Protein AF-A0A562V5I8-F1 (afdb_monomer_lite)

Structure (mmCIF, N/CA/C/O backbone):
data_AF-A0A562V5I8-F1
#
_entry.id   AF-A0A562V5I8-F1
#
loop_
_atom_site.group_PDB
_atom_site.id
_atom_site.type_symbol
_atom_site.label_atom_id
_atom_site.label_alt_id
_atom_site.label_comp_id
_atom_site.label_asym_id
_atom_site.label_entity_id
_atom_site.label_seq_id
_atom_site.pdbx_PDB_ins_code
_atom_site.Cartn_x
_atom_site.Cartn_y
_atom_site.Cartn_z
_atom_site.occupancy
_atom_site.B_iso_or_equiv
_atom_site.auth_seq_id
_atom_site.auth_comp_id
_atom_site.auth_asym_id
_atom_site.auth_atom_id
_atom_site.pdbx_PDB_model_num
ATOM 1 N N . MET A 1 1 ? 29.399 -48.292 -68.652 1.00 47.28 1 MET A N 1
ATOM 2 C CA . MET A 1 1 ? 28.760 -46.965 -68.765 1.00 47.28 1 MET A CA 1
ATOM 3 C C . MET A 1 1 ? 29.685 -45.966 -68.101 1.00 47.28 1 MET A C 1
ATOM 5 O O . MET A 1 1 ? 29.801 -45.993 -66.885 1.00 47.28 1 MET A O 1
ATOM 9 N N . GLY A 1 2 ? 30.446 -45.214 -68.896 1.00 51.31 2 GLY A N 1
ATOM 10 C CA . GLY A 1 2 ? 31.319 -44.156 -68.389 1.00 51.31 2 GLY A CA 1
ATOM 11 C C . GLY A 1 2 ? 30.532 -42.856 -68.302 1.00 51.31 2 GLY A C 1
ATOM 12 O O . GLY A 1 2 ? 29.779 -42.551 -69.223 1.00 51.31 2 GLY A O 1
ATOM 13 N N . PHE A 1 3 ? 30.678 -42.131 -67.197 1.00 49.97 3 PHE A N 1
ATOM 14 C CA . PHE A 1 3 ? 30.158 -40.772 -67.071 1.00 49.97 3 PHE A CA 1
ATOM 15 C C . PHE A 1 3 ? 30.768 -39.892 -68.172 1.00 49.97 3 PHE A C 1
ATOM 17 O O . PHE A 1 3 ? 31.989 -39.874 -68.343 1.00 49.97 3 PHE A O 1
ATOM 24 N N . ASN A 1 4 ? 29.931 -39.169 -68.919 1.00 69.00 4 ASN A N 1
ATOM 25 C CA . ASN A 1 4 ? 30.406 -38.206 -69.910 1.00 69.00 4 ASN A CA 1
ATOM 26 C C . ASN A 1 4 ? 30.816 -36.898 -69.213 1.00 69.00 4 ASN A C 1
ATOM 28 O O . ASN A 1 4 ? 30.331 -36.577 -68.130 1.00 69.00 4 ASN A O 1
ATOM 32 N N . ALA A 1 5 ? 31.678 -36.093 -69.843 1.00 67.31 5 ALA A N 1
ATOM 33 C CA . ALA A 1 5 ? 32.134 -34.808 -69.290 1.00 67.31 5 ALA A CA 1
ATOM 34 C C . ALA A 1 5 ? 30.975 -33.870 -68.873 1.00 67.31 5 ALA A C 1
ATOM 36 O O . ALA A 1 5 ? 31.090 -33.129 -67.899 1.00 67.31 5 ALA A O 1
ATOM 37 N N . SER A 1 6 ? 29.835 -33.958 -69.568 1.00 75.69 6 SER A N 1
ATOM 38 C CA . SER A 1 6 ? 28.594 -33.238 -69.250 1.00 75.69 6 SER A CA 1
ATOM 39 C C . SER A 1 6 ? 27.975 -33.644 -67.904 1.00 75.69 6 SER A C 1
ATOM 41 O O . SER A 1 6 ? 27.424 -32.793 -67.209 1.00 75.69 6 SER A O 1
ATOM 43 N N . ASP A 1 7 ? 28.081 -34.915 -67.513 1.00 75.81 7 ASP A N 1
ATOM 44 C CA . ASP A 1 7 ? 27.517 -35.432 -66.260 1.00 75.81 7 ASP A CA 1
ATOM 45 C C . ASP A 1 7 ? 28.376 -35.029 -65.050 1.00 75.81 7 ASP A C 1
ATOM 47 O O . ASP A 1 7 ? 27.868 -34.762 -63.958 1.00 75.81 7 ASP A O 1
ATOM 51 N N . TYR A 1 8 ? 29.693 -34.910 -65.246 1.00 77.38 8 TYR A N 1
ATOM 52 C CA . TYR A 1 8 ? 30.595 -34.337 -64.244 1.00 77.38 8 TYR A CA 1
ATOM 53 C C . TYR A 1 8 ? 30.349 -32.837 -64.053 1.00 77.38 8 TYR A C 1
ATOM 55 O O . TYR A 1 8 ? 30.331 -32.357 -62.920 1.00 77.38 8 TYR A O 1
ATOM 63 N N . LEU A 1 9 ? 30.105 -32.105 -65.145 1.00 77.50 9 LEU A N 1
ATOM 64 C CA . LEU A 1 9 ? 29.762 -30.681 -65.115 1.00 77.50 9 LEU A CA 1
ATOM 65 C C . LEU A 1 9 ? 28.420 -30.417 -64.422 1.00 77.50 9 LEU A C 1
ATOM 67 O O . LEU A 1 9 ? 28.338 -29.497 -63.612 1.00 77.50 9 LEU A O 1
ATOM 71 N N . SER A 1 10 ? 27.390 -31.225 -64.682 1.00 74.06 10 SER A N 1
ATOM 72 C CA . SER A 1 10 ? 26.079 -31.077 -64.033 1.00 74.06 10 SER A CA 1
ATOM 73 C C . SER A 1 10 ? 26.133 -31.405 -62.538 1.00 74.06 10 SER A C 1
ATOM 75 O O . SER A 1 10 ? 25.569 -30.672 -61.725 1.00 74.06 10 SER A O 1
ATOM 77 N N . THR A 1 11 ? 26.880 -32.443 -62.151 1.00 80.00 11 THR A N 1
ATOM 78 C CA . THR A 1 11 ? 27.087 -32.802 -60.740 1.00 80.00 11 THR A CA 1
ATOM 79 C C . THR A 1 11 ? 27.897 -31.728 -60.009 1.00 80.00 11 THR A C 1
ATOM 81 O O . THR A 1 11 ? 27.528 -31.319 -58.909 1.00 80.00 11 THR A O 1
ATOM 84 N N . ALA A 1 12 ? 28.959 -31.204 -60.630 1.00 80.56 12 ALA A N 1
ATOM 85 C CA . ALA A 1 12 ? 29.729 -30.088 -60.084 1.00 80.56 12 ALA A CA 1
ATOM 86 C C . ALA A 1 12 ? 28.877 -28.814 -59.958 1.00 80.56 12 ALA A C 1
ATOM 88 O O . ALA A 1 12 ? 28.937 -28.144 -58.928 1.00 80.56 12 ALA A O 1
ATOM 89 N N . ALA A 1 13 ? 28.037 -28.511 -60.952 1.00 80.44 13 ALA A N 1
ATOM 90 C CA . ALA A 1 13 ? 27.110 -27.384 -60.901 1.00 80.44 13 ALA A CA 1
ATOM 91 C C . ALA A 1 13 ? 26.100 -27.532 -59.754 1.00 80.44 13 ALA A C 1
ATOM 93 O O . ALA A 1 13 ? 25.905 -26.582 -59.004 1.00 80.44 13 ALA A O 1
ATOM 94 N N . LEU A 1 14 ? 25.529 -28.725 -59.547 1.00 84.00 14 LEU A N 1
ATOM 95 C CA . LEU A 1 14 ? 24.644 -29.002 -58.410 1.00 84.00 14 LEU A CA 1
ATOM 96 C C . LEU A 1 14 ? 25.358 -28.807 -57.070 1.00 84.00 14 LEU A C 1
ATOM 98 O O . LEU A 1 14 ? 24.819 -28.143 -56.188 1.00 84.00 14 LEU A O 1
ATOM 102 N N . VAL A 1 15 ? 26.577 -29.333 -56.916 1.00 85.19 15 VAL A N 1
ATOM 103 C CA . VAL A 1 15 ? 27.375 -29.157 -55.691 1.00 85.19 15 VAL A CA 1
ATOM 104 C C . VAL A 1 15 ? 27.667 -27.677 -55.433 1.00 85.19 15 VAL A C 1
ATOM 106 O O . VAL A 1 15 ? 27.503 -27.213 -54.305 1.00 85.19 15 VAL A O 1
ATOM 109 N N . VAL A 1 16 ? 28.030 -26.912 -56.467 1.00 85.62 16 VAL A N 1
ATOM 110 C CA . VAL A 1 16 ? 28.258 -25.462 -56.367 1.00 85.62 16 VAL A CA 1
ATOM 111 C C . VAL A 1 16 ? 26.966 -24.718 -56.021 1.00 85.62 16 VAL A C 1
ATOM 113 O O . VAL A 1 16 ? 26.990 -23.844 -55.157 1.00 85.62 16 VAL A O 1
ATOM 116 N N . SER A 1 17 ? 25.826 -25.079 -56.615 1.00 82.44 17 SER A N 1
ATOM 117 C CA . SER A 1 17 ? 24.523 -24.490 -56.285 1.00 82.44 17 SER A CA 1
ATOM 118 C C . SER A 1 17 ? 24.106 -24.783 -54.844 1.00 82.44 17 SER A C 1
ATOM 120 O O . SER A 1 17 ? 23.671 -23.868 -54.146 1.00 82.44 17 SER A O 1
ATOM 122 N N . PHE A 1 18 ? 24.290 -26.015 -54.357 1.00 85.69 18 PHE A N 1
ATOM 123 C CA . PHE A 1 18 ? 24.025 -26.365 -52.958 1.00 85.69 18 PHE A CA 1
ATOM 124 C C . PHE A 1 18 ? 24.961 -25.624 -51.997 1.00 85.69 18 PHE A C 1
ATOM 126 O O . PHE A 1 18 ? 24.496 -25.083 -50.993 1.00 85.69 18 PHE A O 1
ATOM 133 N N . ALA A 1 19 ? 26.258 -25.547 -52.308 1.00 86.06 19 ALA A N 1
ATOM 134 C CA . ALA A 1 19 ? 27.231 -24.812 -51.504 1.00 86.06 19 ALA A CA 1
ATOM 135 C C . ALA A 1 19 ? 26.927 -23.304 -51.472 1.00 86.06 19 ALA A C 1
ATOM 137 O O . ALA A 1 19 ? 26.988 -22.688 -50.409 1.00 86.06 19 ALA A O 1
ATOM 138 N N . SER A 1 20 ? 26.539 -22.724 -52.612 1.00 84.50 20 SER A N 1
ATOM 139 C CA . SER A 1 20 ? 26.130 -21.323 -52.726 1.00 84.50 20 SER A CA 1
ATOM 140 C C . SER A 1 20 ? 24.851 -21.048 -51.934 1.00 84.50 20 SER A C 1
ATOM 142 O O . SER A 1 20 ? 24.847 -20.150 -51.099 1.00 84.50 20 SER A O 1
ATOM 144 N N . ALA A 1 21 ? 23.808 -21.870 -52.089 1.00 87.00 21 ALA A N 1
ATOM 145 C CA . ALA A 1 21 ? 22.563 -21.731 -51.332 1.00 87.00 21 ALA A CA 1
ATOM 146 C C . ALA A 1 21 ? 22.786 -21.867 -49.816 1.00 87.00 21 ALA A C 1
ATOM 148 O O . ALA A 1 21 ? 22.231 -21.096 -49.030 1.00 87.00 21 ALA A O 1
ATOM 149 N N . TYR A 1 22 ? 23.634 -22.812 -49.393 1.00 87.12 22 TYR A N 1
ATOM 150 C CA . TYR A 1 22 ? 24.012 -22.976 -47.990 1.00 87.12 22 TYR A CA 1
ATOM 151 C C . TYR A 1 22 ? 24.784 -21.762 -47.458 1.00 87.12 22 TYR A C 1
ATOM 153 O O . TYR A 1 22 ? 24.480 -21.268 -46.370 1.00 87.12 22 TYR A O 1
ATOM 161 N N . TYR A 1 23 ? 25.743 -21.242 -48.230 1.00 90.31 23 TYR A N 1
ATOM 162 C CA . TYR A 1 23 ? 26.496 -20.042 -47.874 1.00 90.31 23 TYR A CA 1
ATOM 163 C C . TYR A 1 23 ? 25.587 -18.813 -47.765 1.00 90.31 23 TYR A C 1
ATOM 165 O O . TYR A 1 23 ? 25.627 -18.123 -46.749 1.00 90.31 23 TYR A O 1
ATOM 173 N N . THR A 1 24 ? 24.709 -18.579 -48.744 1.00 87.69 24 THR A N 1
ATOM 174 C CA . THR A 1 24 ? 23.746 -17.469 -48.729 1.00 87.69 24 THR A CA 1
ATOM 175 C C . THR A 1 24 ? 22.787 -17.574 -47.547 1.00 87.69 24 THR A C 1
ATOM 177 O O . THR A 1 24 ? 22.536 -16.571 -46.881 1.00 87.69 24 THR A O 1
ATOM 180 N N . LYS A 1 25 ? 22.293 -18.778 -47.222 1.00 90.19 25 LYS A N 1
ATOM 181 C CA . LYS A 1 25 ? 21.460 -18.992 -46.030 1.00 90.19 25 LYS A CA 1
ATOM 182 C C . LYS A 1 25 ? 22.225 -18.665 -44.748 1.00 90.19 25 LYS A C 1
ATOM 184 O O . LYS A 1 25 ? 21.723 -17.910 -43.923 1.00 90.19 25 LYS A O 1
ATOM 189 N N . LYS A 1 26 ? 23.453 -19.173 -44.601 1.00 89.50 26 LYS A N 1
ATOM 190 C CA . LYS A 1 26 ? 24.296 -18.906 -43.427 1.00 89.50 26 LYS A CA 1
ATOM 191 C C . LYS A 1 26 ? 24.616 -17.415 -43.287 1.00 89.50 26 LYS A C 1
ATOM 193 O O . LYS A 1 26 ? 24.538 -16.883 -42.186 1.00 89.50 26 LYS A O 1
ATOM 198 N N . GLN A 1 27 ? 24.931 -16.738 -44.390 1.00 88.00 27 GLN A N 1
ATOM 199 C CA . GLN A 1 27 ? 25.175 -15.298 -44.418 1.00 88.00 27 GLN A CA 1
ATOM 200 C C . GLN A 1 27 ? 23.917 -14.510 -44.032 1.00 88.00 27 GLN A C 1
ATOM 202 O O . GLN A 1 27 ? 24.001 -13.615 -43.199 1.00 88.00 27 GLN A O 1
ATOM 207 N N . SER A 1 28 ? 22.752 -14.880 -44.571 1.00 85.62 28 SER A N 1
ATOM 208 C CA . SER A 1 28 ? 21.464 -14.272 -44.217 1.00 85.62 28 SER A CA 1
ATOM 209 C C . SER A 1 28 ? 21.139 -14.443 -42.730 1.00 85.62 28 SER A C 1
ATOM 211 O O . SER A 1 28 ? 20.781 -13.470 -42.065 1.00 85.62 28 SER A O 1
ATOM 213 N N . ASP A 1 29 ? 21.340 -15.643 -42.180 1.00 88.00 29 ASP A N 1
ATOM 214 C CA . ASP A 1 29 ? 21.155 -15.910 -40.753 1.00 88.00 29 ASP A CA 1
ATOM 215 C C . ASP A 1 29 ? 22.124 -15.088 -39.889 1.00 88.00 29 ASP A C 1
ATOM 217 O O . ASP A 1 29 ? 21.698 -14.475 -38.910 1.00 88.00 29 ASP A O 1
ATOM 221 N N . SER A 1 30 ? 23.404 -15.005 -40.265 1.00 84.56 30 SER A N 1
ATOM 222 C CA . SER A 1 30 ? 24.389 -14.168 -39.568 1.00 84.56 30 SER A CA 1
ATOM 223 C C . SER A 1 30 ? 24.036 -12.680 -39.618 1.00 84.56 30 SER A C 1
ATOM 225 O O . SER A 1 30 ? 24.102 -12.016 -38.587 1.00 84.56 30 SER A O 1
ATOM 227 N N . SER A 1 31 ? 23.604 -12.156 -40.769 1.00 80.69 31 SER A N 1
ATOM 228 C CA . SER A 1 31 ? 23.152 -10.765 -40.903 1.00 80.69 31 SER A CA 1
ATOM 229 C C . SER A 1 31 ? 21.896 -10.485 -40.078 1.00 80.69 31 SER A C 1
ATOM 231 O O . SER A 1 31 ? 21.800 -9.430 -39.456 1.00 80.69 31 SER A O 1
ATOM 233 N N . ARG A 1 32 ? 20.955 -11.434 -40.009 1.00 85.25 32 ARG A N 1
ATOM 234 C CA . ARG A 1 32 ? 19.762 -11.319 -39.159 1.00 85.25 32 ARG A CA 1
ATOM 235 C C . ARG A 1 32 ? 20.128 -11.274 -37.676 1.00 85.25 32 ARG A C 1
ATOM 237 O O . ARG A 1 32 ? 19.579 -10.455 -36.941 1.00 85.25 32 ARG A O 1
ATOM 244 N N . ILE A 1 33 ? 21.055 -12.128 -37.236 1.00 85.81 33 ILE A N 1
ATOM 245 C CA . ILE A 1 33 ? 21.556 -12.129 -35.854 1.00 85.81 33 ILE A CA 1
ATOM 246 C C . ILE A 1 33 ? 22.266 -10.807 -35.542 1.00 85.81 33 ILE A C 1
ATOM 248 O O . ILE A 1 33 ? 21.972 -10.202 -34.514 1.00 85.81 33 ILE A O 1
ATOM 252 N N . ALA A 1 34 ? 23.146 -10.335 -36.431 1.00 84.69 34 ALA A N 1
ATOM 253 C CA . ALA A 1 34 ? 23.844 -9.059 -36.275 1.00 84.69 34 ALA A CA 1
ATOM 254 C C . ALA A 1 34 ? 22.857 -7.889 -36.166 1.00 84.69 34 ALA A C 1
ATOM 256 O O . ALA A 1 34 ? 22.876 -7.175 -35.174 1.00 84.69 34 ALA A O 1
ATOM 257 N N . SER A 1 35 ? 21.902 -7.787 -37.095 1.00 82.62 35 SER A N 1
ATOM 258 C CA . SER A 1 35 ? 20.864 -6.750 -37.065 1.00 82.62 35 SER A CA 1
ATOM 259 C C . SER A 1 35 ? 20.008 -6.802 -35.793 1.00 82.62 35 SER A C 1
ATOM 261 O O . SER A 1 35 ? 19.681 -5.760 -35.232 1.00 82.62 35 SER A O 1
ATOM 263 N N . THR A 1 36 ? 19.686 -8.000 -35.290 1.00 84.00 36 THR A N 1
ATOM 264 C CA . THR A 1 36 ? 18.950 -8.157 -34.021 1.00 84.00 36 THR A CA 1
ATOM 265 C C . THR A 1 36 ? 19.780 -7.682 -32.827 1.00 84.00 36 THR A C 1
ATOM 267 O O . THR A 1 36 ? 19.247 -7.063 -31.907 1.00 84.00 36 THR A O 1
ATOM 270 N N . ASN A 1 37 ? 21.081 -7.974 -32.819 1.00 84.50 37 ASN A N 1
ATOM 271 C CA . ASN A 1 37 ? 21.983 -7.540 -31.757 1.00 84.50 37 ASN A CA 1
ATOM 272 C C . ASN A 1 37 ? 22.213 -6.025 -31.797 1.00 84.50 37 ASN A C 1
ATOM 274 O O . ASN A 1 37 ? 22.132 -5.392 -30.748 1.00 84.50 37 ASN A O 1
ATOM 278 N N . ASP A 1 38 ? 22.409 -5.447 -32.982 1.00 87.69 38 ASP A N 1
ATOM 279 C CA . ASP A 1 38 ? 22.543 -4.000 -33.176 1.00 87.69 38 ASP A CA 1
ATOM 280 C C . ASP A 1 38 ? 21.273 -3.275 -32.719 1.00 87.69 38 ASP A C 1
ATOM 282 O O . ASP A 1 38 ? 21.340 -2.303 -31.967 1.00 87.69 38 ASP A O 1
ATOM 286 N N . TYR A 1 39 ? 20.097 -3.803 -33.075 1.00 84.81 39 TYR A N 1
ATOM 287 C CA . TYR A 1 39 ? 18.815 -3.283 -32.599 1.00 84.81 39 TYR A CA 1
ATOM 288 C C . TYR A 1 39 ? 18.721 -3.290 -31.069 1.00 84.81 39 TYR A C 1
ATOM 290 O O . TYR A 1 39 ? 18.367 -2.284 -30.460 1.00 84.81 39 TYR A O 1
ATOM 298 N N . ARG A 1 40 ? 19.086 -4.405 -30.422 1.00 84.88 40 ARG A N 1
ATOM 299 C CA . ARG A 1 40 ? 19.093 -4.517 -28.952 1.00 84.88 40 ARG A CA 1
ATOM 300 C C . ARG A 1 40 ? 20.102 -3.580 -28.293 1.00 84.88 40 ARG A C 1
ATOM 302 O O . ARG A 1 40 ? 19.818 -3.075 -27.208 1.00 84.88 40 ARG A O 1
ATOM 309 N N . ALA A 1 41 ? 21.256 -3.355 -28.918 1.00 85.25 41 ALA A N 1
ATOM 310 C CA . ALA A 1 41 ? 22.250 -2.406 -28.432 1.00 85.25 41 ALA A CA 1
ATOM 311 C C . ALA A 1 41 ? 21.692 -0.976 -28.474 1.00 85.25 41 ALA A C 1
ATOM 313 O O . ALA A 1 41 ? 21.667 -0.303 -27.446 1.00 85.25 41 ALA A O 1
ATOM 314 N N . HIS A 1 42 ? 21.120 -0.565 -29.611 1.00 86.12 42 HIS A N 1
ATOM 315 C CA . HIS A 1 42 ? 20.448 0.729 -29.736 1.00 86.12 42 HIS A CA 1
ATOM 316 C C . HIS A 1 42 ? 19.305 0.893 -28.732 1.00 86.12 42 HIS A C 1
ATOM 318 O O . HIS A 1 42 ? 19.194 1.939 -28.096 1.00 86.12 42 HIS A O 1
ATOM 324 N N . LEU A 1 43 ? 18.492 -0.145 -28.542 1.00 87.69 43 LEU A N 1
ATOM 325 C CA . LEU A 1 43 ? 17.410 -0.151 -27.564 1.00 87.69 43 LEU A CA 1
ATOM 326 C C . LEU A 1 43 ? 17.937 0.027 -26.133 1.00 87.69 43 LEU A C 1
ATOM 328 O O . LEU A 1 43 ? 17.412 0.834 -25.370 1.00 87.69 43 LEU A O 1
ATOM 332 N N . SER A 1 44 ? 19.011 -0.681 -25.777 1.00 87.12 44 SER A N 1
ATOM 333 C CA . SER A 1 44 ? 19.642 -0.563 -24.463 1.00 87.12 44 SER A CA 1
ATOM 334 C C . SER A 1 44 ? 20.183 0.841 -24.198 1.00 87.12 44 SER A C 1
ATOM 336 O O . SER A 1 44 ? 19.968 1.359 -23.103 1.00 87.12 44 SER A O 1
ATOM 338 N N . ASP A 1 45 ? 20.847 1.450 -25.181 1.00 88.75 45 ASP A N 1
ATOM 339 C CA . ASP A 1 45 ? 21.401 2.802 -25.060 1.00 88.75 45 ASP A CA 1
ATOM 340 C C . ASP A 1 45 ? 20.290 3.850 -24.951 1.00 88.75 45 ASP A C 1
ATOM 342 O O . ASP A 1 45 ? 20.344 4.751 -24.115 1.00 88.75 45 ASP A O 1
ATOM 346 N N . LYS A 1 46 ? 19.235 3.720 -25.764 1.00 90.50 46 LYS A N 1
ATOM 347 C CA . LYS A 1 46 ? 18.095 4.646 -25.741 1.00 90.50 46 LYS A CA 1
ATOM 348 C C . LYS A 1 46 ? 17.280 4.531 -24.460 1.00 90.50 46 LYS A C 1
ATOM 350 O O . LYS A 1 46 ? 16.774 5.539 -23.971 1.00 90.50 46 LYS A O 1
ATOM 355 N N . HIS A 1 47 ? 17.191 3.336 -23.880 1.00 94.56 47 HIS A N 1
ATOM 356 C CA . HIS A 1 47 ? 16.450 3.105 -22.640 1.00 94.56 47 HIS A CA 1
ATOM 357 C C . HIS A 1 47 ? 17.260 3.377 -21.365 1.00 94.56 47 HIS A C 1
ATOM 359 O O . HIS A 1 47 ? 16.716 3.266 -20.264 1.00 94.56 47 HIS A O 1
ATOM 365 N N . ASP A 1 48 ? 18.530 3.777 -21.473 1.00 92.81 48 ASP A N 1
ATOM 366 C CA . ASP A 1 48 ? 19.380 4.057 -20.311 1.00 92.81 48 ASP A CA 1
ATOM 367 C C . ASP A 1 48 ? 18.852 5.214 -19.446 1.00 92.81 48 ASP A C 1
ATOM 369 O O . ASP A 1 48 ? 18.871 5.152 -18.212 1.00 92.81 48 ASP A O 1
ATOM 373 N N . LYS A 1 49 ? 18.246 6.226 -20.080 1.00 94.12 49 LYS A N 1
ATOM 374 C CA . LYS A 1 49 ? 17.604 7.345 -19.375 1.00 94.12 49 LYS A CA 1
ATOM 375 C C . LYS A 1 49 ? 16.484 6.888 -18.433 1.00 94.12 49 LYS A C 1
ATOM 377 O O . LYS A 1 49 ? 16.377 7.386 -17.318 1.00 94.12 49 LYS A O 1
ATOM 382 N N . TYR A 1 50 ? 15.705 5.882 -18.830 1.00 96.12 50 TYR A N 1
ATOM 383 C CA . TYR A 1 50 ? 14.614 5.329 -18.024 1.00 96.12 50 TYR A CA 1
ATOM 384 C C . TYR A 1 50 ? 15.133 4.517 -16.837 1.00 96.12 50 TYR A C 1
ATOM 386 O O . TYR A 1 50 ? 14.567 4.569 -15.744 1.00 96.12 50 TYR A O 1
ATOM 394 N N . ARG A 1 51 ? 16.240 3.785 -17.025 1.00 94.81 51 ARG A N 1
ATOM 395 C CA . ARG A 1 51 ? 16.932 3.097 -15.923 1.00 94.81 51 ARG A CA 1
ATOM 396 C C . ARG A 1 51 ? 17.478 4.107 -14.922 1.00 94.81 51 ARG A C 1
ATOM 398 O O . ARG A 1 51 ? 17.331 3.908 -13.718 1.00 94.81 51 ARG A O 1
ATOM 405 N N . THR A 1 52 ? 18.059 5.193 -15.425 1.00 96.12 52 THR A N 1
ATOM 406 C CA . THR A 1 52 ? 18.585 6.291 -14.613 1.00 96.12 52 THR A CA 1
ATOM 407 C C . THR A 1 52 ? 17.474 6.978 -13.823 1.00 96.12 52 THR A C 1
ATOM 409 O O . THR A 1 52 ? 17.607 7.100 -12.609 1.00 96.12 52 THR A O 1
ATOM 412 N N . ALA A 1 53 ? 16.348 7.319 -14.457 1.00 96.44 53 ALA A N 1
ATOM 413 C CA . ALA A 1 53 ? 15.175 7.888 -13.790 1.00 96.44 53 ALA A CA 1
ATOM 414 C C . ALA A 1 53 ? 14.647 6.970 -12.673 1.00 96.44 53 ALA A C 1
ATOM 416 O O . ALA A 1 53 ? 14.459 7.400 -11.533 1.00 96.44 53 ALA A O 1
ATOM 417 N N . LEU A 1 54 ? 14.483 5.673 -12.964 1.00 96.12 54 LEU A N 1
ATOM 418 C CA . LEU A 1 54 ? 14.050 4.687 -11.973 1.00 96.12 54 LEU A CA 1
ATOM 419 C C . LEU A 1 54 ? 15.029 4.591 -10.793 1.00 96.12 54 LEU A C 1
ATOM 421 O O . LEU A 1 54 ? 14.601 4.532 -9.639 1.00 96.12 54 LEU A O 1
ATOM 425 N N . LYS A 1 55 ? 16.338 4.568 -11.071 1.00 96.88 55 LYS A N 1
ATOM 426 C CA . LYS A 1 55 ? 17.382 4.517 -10.043 1.00 96.88 55 LYS A CA 1
ATOM 427 C C . LYS A 1 55 ? 17.364 5.771 -9.171 1.00 96.88 55 LYS A C 1
ATOM 429 O O . LYS A 1 55 ? 17.306 5.641 -7.956 1.00 96.88 55 LYS A O 1
ATOM 434 N N . GLN A 1 56 ? 17.330 6.956 -9.775 1.00 96.88 56 GLN A N 1
ATOM 435 C CA . GLN A 1 56 ? 17.283 8.233 -9.059 1.00 96.88 56 GLN A CA 1
ATOM 436 C C . GLN A 1 56 ? 16.082 8.311 -8.113 1.00 96.88 56 GLN A C 1
ATOM 438 O O . GLN A 1 56 ? 16.238 8.676 -6.952 1.00 96.88 56 GLN A O 1
ATOM 443 N N . VAL A 1 57 ? 14.892 7.917 -8.575 1.00 96.94 57 VAL A N 1
ATOM 444 C CA . VAL A 1 57 ? 13.686 7.908 -7.735 1.00 96.94 57 VAL A CA 1
ATOM 445 C C . VAL A 1 57 ? 13.778 6.867 -6.615 1.00 96.94 57 VAL A C 1
ATOM 447 O O . VAL A 1 57 ? 13.306 7.115 -5.506 1.00 96.94 57 VAL A O 1
ATOM 450 N N . ASN A 1 58 ? 14.379 5.701 -6.869 1.00 94.31 58 ASN A N 1
ATOM 451 C CA . ASN A 1 58 ? 14.609 4.709 -5.819 1.00 94.31 58 ASN A CA 1
ATOM 452 C C . ASN A 1 58 ? 15.580 5.222 -4.758 1.00 94.31 58 ASN A C 1
ATOM 454 O O . ASN A 1 58 ? 15.264 5.125 -3.576 1.00 94.31 58 ASN A O 1
ATOM 458 N N . ASP A 1 59 ? 16.710 5.787 -5.175 1.00 96.06 59 ASP A N 1
ATOM 459 C CA . ASP A 1 59 ? 17.735 6.302 -4.272 1.00 96.06 59 ASP A CA 1
ATOM 460 C C . ASP A 1 59 ? 17.203 7.500 -3.463 1.00 96.06 59 ASP A C 1
ATOM 462 O O . ASP A 1 59 ? 17.425 7.552 -2.256 1.00 96.06 59 ASP A O 1
ATOM 466 N N . LYS A 1 60 ? 16.405 8.390 -4.081 1.00 96.50 60 LYS A N 1
ATOM 467 C CA . LYS A 1 60 ? 15.781 9.561 -3.427 1.00 96.50 60 LYS A CA 1
ATOM 468 C C . LYS A 1 60 ? 14.909 9.188 -2.225 1.00 96.50 60 LYS A C 1
ATOM 470 O O . LYS A 1 60 ? 14.924 9.911 -1.241 1.00 96.50 60 LYS A O 1
ATOM 475 N N . HIS A 1 61 ? 14.144 8.095 -2.305 1.00 95.94 61 HIS A N 1
ATOM 476 C CA . HIS A 1 61 ? 13.129 7.746 -1.291 1.00 95.94 61 HIS A CA 1
ATOM 477 C C . HIS A 1 61 ? 13.482 6.533 -0.432 1.00 95.94 61 HIS A C 1
ATOM 479 O O . HIS A 1 61 ? 12.680 6.130 0.407 1.00 95.94 61 HIS A O 1
ATOM 485 N N . LYS A 1 62 ? 14.633 5.895 -0.659 1.00 94.81 62 LYS A N 1
ATOM 486 C CA . LYS A 1 62 ? 14.988 4.628 -0.002 1.00 94.81 62 LYS A CA 1
ATOM 487 C C . LYS A 1 62 ? 14.985 4.746 1.522 1.00 94.81 62 LYS A C 1
ATOM 489 O O . LYS A 1 62 ? 14.377 3.917 2.196 1.00 94.81 62 LYS A O 1
ATOM 494 N N . GLU A 1 63 ? 15.679 5.753 2.040 1.00 96.31 63 GLU A N 1
ATOM 495 C CA . GLU A 1 63 ? 15.827 5.978 3.481 1.00 96.31 63 GLU A CA 1
ATOM 496 C C . GLU A 1 63 ? 14.520 6.484 4.089 1.00 96.31 63 GLU A C 1
ATOM 498 O O . GLU A 1 63 ? 14.057 5.925 5.079 1.00 96.31 63 GLU A O 1
ATOM 503 N N . ASP A 1 64 ? 13.863 7.439 3.428 1.00 95.50 64 ASP A N 1
ATOM 504 C CA . ASP A 1 64 ? 12.592 8.009 3.882 1.00 95.50 64 ASP A CA 1
ATOM 505 C C . ASP A 1 64 ? 11.481 6.948 3.997 1.00 95.50 64 ASP A C 1
ATOM 507 O O . ASP A 1 64 ? 10.763 6.886 4.995 1.00 95.50 64 ASP A O 1
ATOM 511 N N . ILE A 1 65 ? 11.349 6.062 3.002 1.00 95.69 65 ILE A N 1
ATOM 512 C CA . ILE A 1 65 ? 10.361 4.972 3.031 1.00 95.69 65 ILE A CA 1
ATOM 513 C C . ILE A 1 65 ? 10.730 3.922 4.082 1.00 95.69 65 ILE A C 1
ATOM 515 O O . ILE A 1 65 ? 9.841 3.396 4.751 1.00 95.69 65 ILE A O 1
ATOM 519 N N . ALA A 1 66 ? 12.017 3.601 4.246 1.00 96.25 66 ALA A N 1
ATOM 520 C CA . ALA A 1 66 ? 12.455 2.671 5.286 1.00 96.25 66 ALA A CA 1
ATOM 521 C C . ALA A 1 66 ? 12.148 3.217 6.691 1.00 96.25 66 ALA A C 1
ATOM 523 O O . ALA A 1 66 ? 11.632 2.482 7.533 1.00 96.25 66 ALA A O 1
ATOM 524 N N . TYR A 1 67 ? 12.392 4.510 6.912 1.00 96.44 67 TYR A N 1
ATOM 525 C CA . TYR A 1 67 ? 12.059 5.200 8.152 1.00 96.44 67 TYR A CA 1
ATOM 526 C C . TYR A 1 67 ? 10.547 5.192 8.417 1.00 96.44 67 TYR A C 1
ATOM 528 O O . TYR A 1 67 ? 10.117 4.738 9.476 1.00 96.44 67 TYR A O 1
ATOM 536 N N . LEU A 1 68 ? 9.724 5.573 7.432 1.00 96.19 68 LEU A N 1
ATOM 537 C CA . LEU A 1 68 ? 8.262 5.511 7.561 1.00 96.19 68 LEU A CA 1
ATOM 538 C C . LEU A 1 68 ? 7.745 4.099 7.836 1.00 96.19 68 LEU A C 1
ATOM 540 O O . LEU A 1 68 ? 6.819 3.923 8.623 1.00 96.19 68 LEU A O 1
ATOM 544 N N . SER A 1 69 ? 8.327 3.088 7.190 1.00 96.62 69 SER A N 1
ATOM 545 C CA . SER A 1 69 ? 7.982 1.686 7.420 1.00 96.62 69 SER A CA 1
ATOM 546 C C . SER A 1 69 ? 8.260 1.268 8.865 1.00 96.62 69 SER A C 1
ATOM 548 O O . SER A 1 69 ? 7.473 0.522 9.449 1.00 96.62 69 SER A O 1
ATOM 550 N N . GLN A 1 70 ? 9.369 1.733 9.444 1.00 96.81 70 GLN A N 1
ATOM 551 C CA . GLN A 1 70 ? 9.719 1.468 10.836 1.00 96.81 70 GLN A CA 1
ATOM 552 C C . GLN A 1 70 ? 8.791 2.217 11.800 1.00 96.81 70 GLN A C 1
ATOM 554 O O . GLN A 1 70 ? 8.273 1.608 12.735 1.00 96.81 70 GLN A O 1
ATOM 559 N N . GLU A 1 71 ? 8.533 3.507 11.563 1.00 96.62 71 GLU A N 1
ATOM 560 C CA . GLU A 1 71 ? 7.590 4.292 12.370 1.00 96.62 71 GLU A CA 1
ATOM 561 C C . GLU A 1 71 ? 6.182 3.691 12.348 1.00 96.62 71 GLU A C 1
ATOM 563 O O . GLU A 1 71 ? 5.547 3.585 13.397 1.00 96.62 71 GLU A O 1
ATOM 568 N N . ALA A 1 72 ? 5.716 3.239 11.180 1.00 97.69 72 ALA A N 1
ATOM 569 C CA . ALA A 1 72 ? 4.420 2.588 11.043 1.00 97.69 72 ALA A CA 1
ATOM 570 C C . ALA A 1 72 ? 4.340 1.288 11.857 1.00 97.69 72 ALA A C 1
ATOM 572 O O . ALA A 1 72 ? 3.349 1.063 12.549 1.00 97.69 72 ALA A O 1
ATOM 573 N N . GLY A 1 73 ? 5.393 0.461 11.819 1.00 97.31 73 GLY A N 1
ATOM 574 C CA . GLY A 1 73 ? 5.475 -0.767 12.614 1.00 97.31 73 GLY A CA 1
ATOM 575 C C . GLY A 1 73 ? 5.487 -0.501 14.123 1.00 97.31 73 GLY A C 1
ATOM 576 O O . GLY A 1 73 ? 4.751 -1.150 14.865 1.00 97.31 73 GLY A O 1
ATOM 577 N N . ASN A 1 74 ? 6.257 0.494 14.573 1.00 97.56 74 ASN A N 1
ATOM 578 C CA . ASN A 1 74 ? 6.305 0.890 15.983 1.00 97.56 74 ASN A CA 1
ATOM 579 C C . ASN A 1 74 ? 4.944 1.413 16.468 1.00 97.56 74 ASN A C 1
ATOM 581 O O . ASN A 1 74 ? 4.457 0.992 17.516 1.00 97.56 74 ASN A O 1
ATOM 585 N N . ALA A 1 75 ? 4.309 2.302 15.696 1.00 97.88 75 ALA A N 1
ATOM 586 C CA . ALA A 1 75 ? 2.989 2.833 16.021 1.00 97.88 75 ALA A CA 1
ATOM 587 C C . ALA A 1 75 ? 1.937 1.718 16.074 1.00 97.88 75 ALA A C 1
ATOM 589 O O . ALA A 1 75 ? 1.151 1.662 17.016 1.00 97.88 75 ALA A O 1
ATOM 590 N N . LEU A 1 76 ? 1.956 0.798 15.104 1.00 98.06 76 LEU A N 1
ATOM 591 C CA . LEU A 1 76 ? 1.058 -0.353 15.070 1.00 98.06 76 LEU A CA 1
ATOM 592 C C . LEU A 1 76 ? 1.199 -1.214 16.329 1.00 98.06 76 LEU A C 1
ATOM 594 O O . LEU A 1 76 ? 0.183 -1.556 16.931 1.00 98.06 76 LEU A O 1
ATOM 598 N N . GLN A 1 77 ? 2.431 -1.542 16.731 1.00 97.62 77 GLN A N 1
ATOM 599 C CA . GLN A 1 77 ? 2.687 -2.349 17.923 1.00 97.62 77 GLN A CA 1
ATOM 600 C C . GLN A 1 77 ? 2.109 -1.690 19.183 1.00 97.62 77 GLN A C 1
ATOM 602 O O . GLN A 1 77 ? 1.385 -2.333 19.939 1.00 97.62 77 GLN A O 1
ATOM 607 N N . ILE A 1 78 ? 2.378 -0.397 19.377 1.00 97.94 78 ILE A N 1
ATOM 608 C CA . ILE A 1 78 ? 1.875 0.344 20.539 1.00 97.94 78 ILE A CA 1
ATOM 609 C C . ILE A 1 78 ? 0.341 0.398 20.514 1.00 97.94 78 ILE A C 1
ATOM 611 O O . ILE A 1 78 ? -0.300 0.152 21.532 1.00 97.94 78 ILE A O 1
ATOM 615 N N . ILE A 1 79 ? -0.265 0.665 19.352 1.00 97.75 79 ILE A N 1
ATOM 616 C CA . ILE A 1 79 ? -1.726 0.732 19.215 1.00 97.75 79 ILE A CA 1
ATOM 617 C C . ILE A 1 79 ? -2.377 -0.593 19.592 1.00 97.75 79 ILE A C 1
ATOM 619 O O . ILE A 1 79 ? -3.341 -0.584 20.351 1.00 97.75 79 ILE A O 1
ATOM 623 N N . VAL A 1 80 ? -1.885 -1.730 19.091 1.00 96.50 80 VAL A N 1
ATOM 624 C CA . VAL A 1 80 ? -2.513 -3.016 19.430 1.00 96.50 80 VAL A CA 1
ATOM 625 C C . VAL A 1 80 ? -2.375 -3.326 20.920 1.00 96.50 80 VAL A C 1
ATOM 627 O O . VAL A 1 80 ? -3.309 -3.871 21.492 1.00 96.50 80 VAL A O 1
ATOM 630 N N . GLU A 1 81 ? -1.278 -2.932 21.570 1.00 95.38 81 GLU A N 1
ATOM 631 C CA . GLU A 1 81 ? -1.102 -3.074 23.022 1.00 95.38 81 GLU A CA 1
ATOM 632 C C . GLU A 1 81 ? -2.055 -2.174 23.830 1.00 95.38 81 GLU A C 1
ATOM 634 O O . GLU A 1 81 ? -2.561 -2.608 24.865 1.00 95.38 81 GLU A O 1
ATOM 639 N N . ILE A 1 82 ? -2.367 -0.964 23.345 1.00 95.44 82 ILE A N 1
ATOM 640 C CA . ILE A 1 82 ? -3.349 -0.060 23.974 1.00 95.44 82 ILE A CA 1
ATOM 641 C C . ILE A 1 82 ? -4.714 -0.735 24.106 1.00 95.44 82 ILE A C 1
ATOM 643 O O . ILE A 1 82 ? -5.366 -0.586 25.137 1.00 95.44 82 ILE A O 1
ATOM 647 N N . PHE A 1 83 ? -5.142 -1.519 23.112 1.00 94.69 83 PHE A N 1
ATOM 648 C CA . PHE A 1 83 ? -6.452 -2.175 23.146 1.00 94.69 83 PHE A CA 1
ATOM 649 C C . PHE A 1 83 ? -6.666 -3.048 24.382 1.00 94.69 83 PHE A C 1
ATOM 651 O O . PHE A 1 83 ? -7.774 -3.068 24.912 1.00 94.69 83 PHE A O 1
ATOM 658 N N . ASP A 1 84 ? -5.629 -3.713 24.891 1.00 92.06 84 ASP A N 1
ATOM 659 C CA . ASP A 1 84 ? -5.760 -4.550 26.088 1.00 92.06 84 ASP A CA 1
ATOM 660 C C . ASP A 1 84 ? -6.150 -3.723 27.337 1.00 92.06 84 ASP A C 1
ATOM 662 O O . ASP A 1 84 ? -6.771 -4.247 28.255 1.00 92.06 84 ASP A O 1
ATOM 666 N N . GLN A 1 85 ? -5.876 -2.412 27.369 1.00 92.62 85 GLN A N 1
ATOM 667 C CA . GLN A 1 85 ? -6.290 -1.517 28.465 1.00 92.62 85 GLN A CA 1
ATOM 668 C C . GLN A 1 85 ? -7.784 -1.148 28.431 1.00 92.62 85 GLN A C 1
ATOM 670 O O . GLN A 1 85 ? -8.335 -0.651 29.419 1.00 92.62 85 GLN A O 1
ATOM 675 N N . TYR A 1 86 ? -8.434 -1.353 27.285 1.00 92.75 86 TYR A N 1
ATOM 676 C CA . TYR A 1 86 ? -9.854 -1.067 27.060 1.00 92.75 86 TYR A CA 1
ATOM 677 C C . TYR A 1 86 ? -10.703 -2.341 27.023 1.00 92.75 86 TYR A C 1
ATOM 679 O O . TYR A 1 86 ? -11.915 -2.269 26.811 1.00 92.75 86 TYR A O 1
ATOM 687 N N . ASP A 1 87 ? -10.081 -3.499 27.237 1.00 91.88 87 ASP A N 1
ATOM 688 C CA . ASP A 1 87 ? -10.747 -4.788 27.260 1.00 91.88 87 ASP A CA 1
ATOM 689 C C . ASP A 1 87 ? -11.509 -4.995 28.576 1.00 91.88 87 ASP A C 1
ATOM 691 O O . ASP A 1 87 ? -10.944 -5.138 29.660 1.00 91.88 87 ASP A O 1
ATOM 695 N N . THR A 1 88 ? -12.833 -5.040 28.475 1.00 89.94 88 THR A N 1
ATOM 696 C CA . THR A 1 88 ? -13.732 -5.331 29.601 1.00 89.94 88 THR A CA 1
ATOM 697 C C . THR A 1 88 ? -13.741 -6.813 29.986 1.00 89.94 88 THR A C 1
ATOM 699 O O . THR A 1 88 ? -14.234 -7.162 31.056 1.00 89.94 88 THR A O 1
ATOM 702 N N . HIS A 1 89 ? -13.174 -7.687 29.145 1.00 81.50 89 HIS A N 1
ATOM 703 C CA . HIS A 1 89 ? -13.159 -9.139 29.317 1.00 81.50 89 HIS A CA 1
ATOM 704 C C . HIS A 1 89 ? -11.718 -9.673 29.366 1.00 81.50 89 HIS A C 1
ATOM 706 O O . HIS A 1 89 ? -11.354 -10.598 28.639 1.00 81.50 89 HIS A O 1
ATOM 712 N N . ASN A 1 90 ? -10.913 -9.133 30.291 1.00 66.56 90 ASN A N 1
ATOM 713 C CA . ASN A 1 90 ? -9.495 -9.462 30.536 1.00 66.56 90 ASN A CA 1
ATOM 714 C C . ASN A 1 90 ? -9.177 -10.951 30.830 1.00 66.56 90 ASN A C 1
ATOM 716 O O . ASN A 1 90 ? -8.051 -11.280 31.206 1.00 66.56 90 ASN A O 1
ATOM 720 N N . HIS A 1 91 ? -10.153 -11.860 30.756 1.00 63.91 91 HIS A N 1
ATOM 721 C CA . HIS A 1 91 ? -10.023 -13.292 31.063 1.00 63.91 91 HIS A CA 1
ATOM 722 C C . HIS A 1 91 ? -10.410 -14.197 29.880 1.00 63.91 91 HIS A C 1
ATOM 724 O O . HIS A 1 91 ? -10.475 -15.416 30.033 1.00 63.91 91 HIS A O 1
ATOM 730 N N . GLU A 1 92 ? -10.661 -13.622 28.703 1.00 76.19 92 GLU A N 1
ATOM 731 C CA . GLU A 1 92 ? -10.871 -14.390 27.477 1.00 76.19 92 GLU A CA 1
ATOM 732 C C . GLU A 1 92 ? -9.590 -15.089 27.013 1.00 76.19 92 GLU A C 1
ATOM 734 O O . GLU A 1 92 ? -8.474 -14.617 27.230 1.00 76.19 92 GLU A O 1
ATOM 739 N N . THR A 1 93 ? -9.743 -16.215 26.310 1.00 79.31 93 THR A N 1
ATOM 740 C CA . THR A 1 93 ? -8.602 -17.050 25.880 1.00 79.31 93 THR A CA 1
ATOM 741 C C . THR A 1 93 ? -7.662 -16.315 24.919 1.00 79.31 93 THR A C 1
ATOM 743 O O . THR A 1 93 ? -6.496 -16.683 24.775 1.00 79.31 93 THR A O 1
ATOM 746 N N . ARG A 1 94 ? -8.165 -15.274 24.246 1.00 89.12 94 ARG A N 1
ATOM 747 C CA . ARG A 1 94 ? -7.432 -14.471 23.268 1.00 89.12 94 ARG A CA 1
ATOM 748 C C . ARG A 1 94 ? -7.500 -12.986 23.624 1.00 89.12 94 ARG A C 1
ATOM 750 O O . ARG A 1 94 ? -8.590 -12.421 23.714 1.00 89.12 94 ARG A O 1
ATOM 757 N N . TYR A 1 95 ? -6.339 -12.346 23.768 1.00 91.81 95 TYR A N 1
ATOM 758 C CA . TYR A 1 95 ? -6.231 -10.904 24.028 1.00 91.81 95 TYR A CA 1
ATOM 759 C C . TYR A 1 95 ? -6.783 -10.050 22.882 1.00 91.81 95 TYR A C 1
ATOM 761 O O . TYR A 1 95 ? -6.687 -10.431 21.708 1.00 91.81 95 TYR A O 1
ATOM 769 N N . LEU A 1 96 ? -7.310 -8.873 23.224 1.00 93.50 96 LEU A N 1
ATOM 770 C CA . LEU A 1 96 ? -7.919 -7.949 22.273 1.00 93.50 96 LEU A CA 1
ATOM 771 C C . LEU A 1 96 ? -6.905 -7.450 21.234 1.00 93.50 96 LEU A C 1
ATOM 773 O O . LEU A 1 96 ? -7.235 -7.401 20.045 1.00 93.50 96 LEU A O 1
ATOM 777 N N . ARG A 1 97 ? -5.643 -7.230 21.635 1.00 94.94 97 ARG A N 1
ATOM 778 C CA . ARG A 1 97 ? -4.531 -6.920 20.716 1.00 94.94 97 ARG A CA 1
ATOM 779 C C . ARG A 1 97 ? -4.420 -7.888 19.540 1.00 94.94 97 ARG A C 1
ATOM 781 O O . ARG A 1 97 ? -4.181 -7.471 18.410 1.00 94.94 97 ARG A O 1
ATOM 788 N N . HIS A 1 98 ? -4.634 -9.185 19.776 1.00 94.88 98 HIS A N 1
ATOM 789 C CA . HIS A 1 98 ? -4.507 -10.201 18.732 1.00 94.88 98 HIS A CA 1
ATOM 790 C C . HIS A 1 98 ? -5.681 -10.169 17.760 1.00 94.88 98 HIS A C 1
ATOM 792 O O . HIS A 1 98 ? -5.491 -10.505 16.593 1.00 94.88 98 HIS A O 1
ATOM 798 N N . LEU A 1 99 ? -6.878 -9.810 18.233 1.00 95.19 99 LEU A N 1
ATOM 799 C CA . LEU A 1 99 ? -8.053 -9.656 17.379 1.00 95.19 99 LEU A CA 1
ATOM 800 C C . LEU A 1 99 ? -7.879 -8.443 16.463 1.00 95.19 99 LEU A C 1
ATOM 802 O O . LEU A 1 99 ? -8.083 -8.555 15.259 1.00 95.19 99 LEU A O 1
ATOM 806 N N . VAL A 1 100 ? -7.448 -7.305 17.018 1.00 96.38 100 VAL A N 1
ATOM 807 C CA . VAL A 1 100 ? -7.232 -6.063 16.258 1.00 96.38 100 VAL A CA 1
ATOM 808 C C . VAL A 1 100 ? -6.106 -6.221 15.242 1.00 96.38 100 VAL A C 1
ATOM 810 O O . VAL A 1 100 ? -6.277 -5.853 14.078 1.00 96.38 100 VAL A O 1
ATOM 813 N N . HIS A 1 101 ? -4.980 -6.810 15.653 1.00 97.12 101 HIS A N 1
ATOM 814 C CA . HIS A 1 101 ? -3.861 -7.081 14.756 1.00 97.12 101 HIS A CA 1
ATOM 815 C C . HIS A 1 101 ? -4.291 -7.971 13.583 1.00 97.12 101 HIS A C 1
ATOM 817 O O . HIS A 1 101 ? -4.124 -7.588 12.433 1.00 97.12 101 HIS A O 1
ATOM 823 N N . GLU A 1 102 ? -4.911 -9.128 13.843 1.00 96.06 102 GLU A N 1
ATOM 824 C CA . GLU A 1 102 ? -5.349 -10.021 12.762 1.00 96.06 102 GLU A CA 1
ATOM 825 C C . GLU A 1 102 ? -6.404 -9.362 11.867 1.00 96.06 102 GLU A C 1
ATOM 827 O O . GLU A 1 102 ? -6.294 -9.401 10.646 1.00 96.06 102 GLU A O 1
ATOM 832 N N . CYS A 1 103 ? -7.406 -8.710 12.457 1.00 95.56 103 CYS A N 1
ATOM 833 C CA . CYS A 1 103 ? -8.476 -8.066 11.704 1.00 95.56 103 CYS A CA 1
ATOM 834 C C . CYS A 1 103 ? -7.932 -6.976 10.765 1.00 95.56 103 CYS A C 1
ATOM 836 O O . CYS A 1 103 ? -8.314 -6.905 9.596 1.00 95.56 103 CYS A O 1
ATOM 838 N N . SER A 1 104 ? -7.021 -6.133 11.250 1.00 97.69 104 SER A N 1
ATOM 839 C CA . SER A 1 104 ? -6.394 -5.088 10.434 1.00 97.69 104 SER A CA 1
ATOM 840 C C . SER A 1 104 ? -5.413 -5.645 9.399 1.00 97.69 104 SER A C 1
ATOM 842 O O . SER A 1 104 ? -5.379 -5.151 8.268 1.00 97.69 104 SER A O 1
ATOM 844 N N . GLU A 1 105 ? -4.695 -6.722 9.720 1.00 97.44 105 GLU A N 1
ATOM 845 C CA . GLU A 1 105 ? -3.866 -7.447 8.760 1.00 97.44 105 GLU A CA 1
ATOM 846 C C . GLU A 1 105 ? -4.721 -8.031 7.623 1.00 97.44 105 GLU A C 1
ATOM 848 O O . GLU A 1 105 ? -4.390 -7.852 6.451 1.00 97.44 105 GLU A O 1
ATOM 853 N N . MET A 1 106 ? -5.862 -8.658 7.924 1.00 96.94 106 MET A N 1
ATOM 854 C CA . MET A 1 106 ? -6.779 -9.185 6.904 1.00 96.94 106 MET A CA 1
ATOM 855 C C . MET A 1 106 ? -7.279 -8.085 5.958 1.00 96.94 106 MET A C 1
ATOM 857 O O . MET A 1 106 ? -7.340 -8.303 4.745 1.00 96.94 106 MET A O 1
ATOM 861 N N . VAL A 1 107 ? -7.585 -6.892 6.486 1.00 97.50 107 VAL A N 1
ATOM 862 C CA . VAL A 1 107 ? -7.928 -5.721 5.662 1.00 97.50 107 VAL A CA 1
ATOM 863 C C . VAL A 1 107 ? -6.759 -5.347 4.757 1.00 97.50 107 VAL A C 1
ATOM 865 O O . VAL A 1 107 ? -6.952 -5.231 3.549 1.00 97.50 107 VAL A O 1
ATOM 868 N N . TYR A 1 108 ? -5.543 -5.218 5.291 1.00 97.44 108 TYR A N 1
ATOM 869 C CA . TYR A 1 108 ? -4.354 -4.948 4.480 1.00 97.44 108 TYR A CA 1
ATOM 870 C C . TYR A 1 108 ? -4.167 -5.986 3.358 1.00 97.44 108 TYR A C 1
ATOM 872 O O . TYR A 1 108 ? -3.995 -5.603 2.197 1.00 97.44 108 TYR A O 1
ATOM 880 N N . TYR A 1 109 ? -4.261 -7.285 3.655 1.00 96.00 109 TYR A N 1
ATOM 881 C CA . TYR A 1 109 ? -4.069 -8.345 2.659 1.00 96.00 109 TYR A CA 1
ATOM 882 C C . TYR A 1 109 ? -5.123 -8.336 1.547 1.00 96.00 109 TYR A C 1
ATOM 884 O O . TYR A 1 109 ? -4.782 -8.633 0.399 1.00 96.00 109 TYR A O 1
ATOM 892 N N . ALA A 1 110 ? -6.359 -7.919 1.839 1.00 95.62 110 ALA A N 1
ATOM 893 C CA . ALA A 1 110 ? -7.392 -7.738 0.820 1.00 95.62 110 ALA A CA 1
ATOM 894 C C . ALA A 1 110 ? -7.008 -6.674 -0.231 1.00 95.62 110 ALA A C 1
ATOM 896 O O . ALA A 1 110 ? -7.405 -6.773 -1.393 1.00 95.62 110 ALA A O 1
ATOM 897 N N . PHE A 1 111 ? -6.200 -5.680 0.151 1.00 96.44 111 PHE A N 1
ATOM 898 C CA . PHE A 1 111 ? -5.685 -4.650 -0.755 1.00 96.44 111 PHE A CA 1
ATOM 899 C C . PHE A 1 111 ? -4.281 -4.946 -1.287 1.00 96.44 111 PHE A C 1
ATOM 901 O O . PHE A 1 111 ? -3.946 -4.469 -2.373 1.00 96.44 111 PHE A O 1
ATOM 908 N N . LYS A 1 112 ? -3.469 -5.739 -0.570 1.00 95.25 112 LYS A N 1
ATOM 909 C CA . LYS A 1 112 ? -2.032 -5.957 -0.824 1.00 95.25 112 LYS A CA 1
ATOM 910 C C . LYS A 1 112 ? -1.701 -6.178 -2.295 1.00 95.25 112 LYS A C 1
ATOM 912 O O . LYS A 1 112 ? -0.807 -5.525 -2.829 1.00 95.25 112 LYS A O 1
ATOM 917 N N . GLY A 1 113 ? -2.455 -7.049 -2.965 1.00 92.44 113 GLY A N 1
ATOM 918 C CA . GLY A 1 113 ? -2.224 -7.383 -4.370 1.00 92.44 113 GLY A CA 1
ATOM 919 C C . GLY A 1 113 ? -2.388 -6.213 -5.340 1.00 92.44 113 GLY A C 1
ATOM 920 O O . GLY A 1 113 ? -1.783 -6.216 -6.407 1.00 92.44 113 GLY A O 1
ATOM 921 N N . GLN A 1 114 ? -3.188 -5.211 -4.983 1.00 93.56 114 GLN A N 1
ATOM 922 C CA . GLN A 1 114 ? -3.541 -4.079 -5.839 1.00 93.56 114 GLN A CA 1
ATOM 923 C C . GLN A 1 114 ? -2.757 -2.798 -5.537 1.00 93.56 114 GLN A C 1
ATOM 925 O O . GLN A 1 114 ? -2.683 -1.925 -6.403 1.00 93.56 114 GLN A O 1
ATOM 930 N N . LEU A 1 115 ? -2.114 -2.712 -4.365 1.00 93.62 115 LEU A N 1
ATOM 931 C CA . LEU A 1 115 ? -1.335 -1.546 -3.923 1.00 93.62 115 LEU A CA 1
ATOM 932 C C . LEU A 1 115 ? -0.204 -1.148 -4.892 1.00 93.62 115 LEU A C 1
ATOM 934 O O . LEU A 1 115 ? 0.223 0.002 -4.907 1.00 93.62 115 LEU A O 1
ATOM 938 N N . GLY A 1 116 ? 0.294 -2.091 -5.698 1.00 89.44 116 GLY A N 1
ATOM 939 C CA . GLY A 1 116 ? 1.431 -1.870 -6.595 1.00 89.44 116 GLY A CA 1
ATOM 940 C C . GLY A 1 116 ? 1.103 -1.531 -8.052 1.00 89.44 116 GLY A C 1
ATOM 941 O O . GLY A 1 116 ? 2.030 -1.385 -8.845 1.00 89.44 116 GLY A O 1
ATOM 942 N N . TRP A 1 117 ? -0.171 -1.460 -8.454 1.00 88.06 117 TRP A N 1
ATOM 943 C CA . TRP A 1 117 ? -0.510 -1.251 -9.876 1.00 88.06 117 TRP A CA 1
ATOM 944 C C . TRP A 1 117 ? -1.863 -0.584 -10.159 1.00 88.06 117 TRP A C 1
ATOM 946 O O . TRP A 1 117 ? -2.068 -0.115 -11.278 1.00 88.06 117 TRP A O 1
ATOM 956 N N . GLN A 1 118 ? -2.784 -0.527 -9.192 1.00 89.94 118 GLN A N 1
ATOM 957 C CA . GLN A 1 118 ? -3.990 0.301 -9.305 1.00 89.94 118 GLN A CA 1
ATOM 958 C C . GLN A 1 118 ? -3.657 1.784 -9.079 1.00 89.94 118 GLN A C 1
ATOM 960 O O . GLN A 1 118 ? -2.588 2.120 -8.571 1.00 89.94 118 GLN A O 1
ATOM 965 N N . THR A 1 119 ? -4.569 2.682 -9.462 1.00 89.62 119 THR A N 1
ATOM 966 C CA . THR A 1 119 ? -4.384 4.120 -9.214 1.00 89.62 119 THR A CA 1
ATOM 967 C C . THR A 1 119 ? -4.496 4.435 -7.724 1.00 89.62 119 THR A C 1
ATOM 969 O O . THR A 1 119 ? -5.350 3.877 -7.022 1.00 89.62 119 THR A O 1
ATOM 972 N N . GLY A 1 120 ? -3.669 5.367 -7.245 1.00 91.38 120 GLY A N 1
ATOM 973 C CA . GLY A 1 120 ? -3.612 5.717 -5.830 1.00 91.38 120 GLY A CA 1
ATOM 974 C C . GLY A 1 120 ? -4.934 6.263 -5.300 1.00 91.38 120 GLY A C 1
ATOM 975 O O . GLY A 1 120 ? -5.362 5.874 -4.217 1.00 91.38 120 GLY A O 1
ATOM 976 N N . LEU A 1 121 ? -5.637 7.078 -6.095 1.00 92.81 121 LEU A N 1
ATOM 977 C CA . LEU A 1 121 ? -6.971 7.596 -5.763 1.00 92.81 121 LEU A CA 1
ATOM 978 C C . LEU A 1 121 ? -8.032 6.493 -5.623 1.00 92.81 121 LEU A C 1
ATOM 980 O O . LEU A 1 121 ? -8.861 6.548 -4.716 1.00 92.81 121 LEU A O 1
ATOM 984 N N . ASN A 1 122 ? -8.023 5.485 -6.504 1.00 94.00 122 ASN A N 1
ATOM 985 C CA . ASN A 1 122 ? -8.988 4.385 -6.431 1.00 94.00 122 ASN A CA 1
ATOM 986 C C . ASN A 1 122 ? -8.768 3.558 -5.159 1.00 94.00 122 ASN A C 1
ATOM 988 O O . ASN A 1 122 ? -9.708 3.260 -4.419 1.00 94.00 122 ASN A O 1
ATOM 992 N N . ILE A 1 123 ? -7.509 3.213 -4.886 1.00 94.56 123 ILE A N 1
ATOM 993 C CA . ILE A 1 123 ? -7.144 2.435 -3.706 1.00 94.56 123 ILE A CA 1
ATOM 994 C C . ILE A 1 123 ? -7.422 3.211 -2.425 1.00 94.56 123 ILE A C 1
ATOM 996 O O . ILE A 1 123 ? -8.057 2.659 -1.532 1.00 94.56 123 ILE A O 1
ATOM 1000 N N . SER A 1 124 ? -7.011 4.478 -2.331 1.00 94.31 124 SER A N 1
ATOM 1001 C CA . SER A 1 124 ? -7.211 5.282 -1.122 1.00 94.31 124 SER A CA 1
ATOM 1002 C C . SER A 1 124 ? -8.692 5.471 -0.799 1.00 94.31 124 SER A C 1
ATOM 1004 O O . SER A 1 124 ? -9.084 5.340 0.361 1.00 94.31 124 SER A O 1
ATOM 1006 N N . HIS A 1 125 ? -9.531 5.692 -1.817 1.00 94.94 125 HIS A N 1
ATOM 1007 C CA . HIS A 1 125 ? -10.978 5.769 -1.654 1.00 94.94 125 HIS A CA 1
ATOM 1008 C C . HIS A 1 125 ? -11.553 4.457 -1.108 1.00 94.94 125 HIS A C 1
ATOM 1010 O O . HIS A 1 125 ? -12.288 4.473 -0.123 1.00 94.94 125 HIS A O 1
ATOM 1016 N N . ARG A 1 126 ? -11.188 3.309 -1.691 1.00 95.31 126 ARG A N 1
ATOM 1017 C CA . ARG A 1 126 ? -11.671 1.993 -1.238 1.00 95.31 126 ARG A CA 1
ATOM 1018 C C . ARG A 1 126 ? -11.173 1.638 0.164 1.00 95.31 126 ARG A C 1
ATOM 1020 O O . ARG A 1 126 ? -11.963 1.166 0.976 1.00 95.31 126 ARG A O 1
ATOM 1027 N N . PHE A 1 127 ? -9.913 1.931 0.484 1.00 94.88 127 PHE A N 1
ATOM 1028 C CA . PHE A 1 127 ? -9.369 1.778 1.836 1.00 94.88 127 PHE A CA 1
ATOM 1029 C C . PHE A 1 127 ? -10.159 2.628 2.835 1.00 94.88 127 PHE A C 1
ATOM 1031 O O . PHE A 1 127 ? -10.543 2.146 3.896 1.00 94.88 127 PHE A O 1
ATOM 1038 N N . PHE A 1 128 ? -10.456 3.882 2.479 1.00 95.06 128 PHE A N 1
ATOM 1039 C CA . PHE A 1 128 ? -11.227 4.792 3.321 1.00 95.06 128 PHE A CA 1
ATOM 1040 C C . PHE A 1 128 ? -12.646 4.287 3.598 1.00 95.06 128 PHE A C 1
ATOM 1042 O O . PHE A 1 128 ? -13.171 4.512 4.684 1.00 95.06 128 PHE A O 1
ATOM 1049 N N . GLN A 1 129 ? -13.264 3.542 2.680 1.00 94.94 129 GLN A N 1
ATOM 1050 C CA . GLN A 1 129 ? -14.569 2.930 2.939 1.00 94.94 129 GLN A CA 1
ATOM 1051 C C . GLN A 1 129 ? -14.545 1.892 4.075 1.00 94.94 129 GLN A C 1
ATOM 1053 O O . GLN A 1 129 ? -15.605 1.581 4.619 1.00 94.94 129 GLN A O 1
ATOM 1058 N N . MET A 1 130 ? -13.370 1.388 4.471 1.00 95.81 130 MET A N 1
ATOM 1059 C CA . MET A 1 130 ? -13.220 0.501 5.633 1.00 95.81 130 MET A CA 1
ATOM 1060 C C . MET A 1 130 ? -13.418 1.237 6.967 1.00 95.81 130 MET A C 1
ATOM 1062 O O . MET A 1 130 ? -13.566 0.600 8.000 1.00 95.81 130 MET A O 1
ATOM 1066 N N . THR A 1 131 ? -13.512 2.570 6.965 1.00 94.62 131 THR A N 1
ATOM 1067 C CA . THR A 1 131 ? -13.957 3.337 8.145 1.00 94.62 131 THR A CA 1
ATOM 1068 C C . THR A 1 131 ? -15.436 3.111 8.484 1.00 94.62 131 THR A C 1
ATOM 1070 O O . THR A 1 131 ? -15.862 3.459 9.577 1.00 94.62 131 THR A O 1
ATOM 1073 N N . HIS A 1 132 ? -16.212 2.498 7.585 1.00 92.25 132 HIS A N 1
ATOM 1074 C CA . HIS A 1 132 ? -17.630 2.158 7.777 1.00 92.25 132 HIS A CA 1
ATOM 1075 C C . HIS A 1 132 ? -17.829 0.640 7.863 1.00 92.25 132 HIS A C 1
ATOM 1077 O O . HIS A 1 132 ? -18.844 0.103 7.428 1.00 92.25 132 HIS A O 1
ATOM 1083 N N . LEU A 1 133 ? -16.813 -0.086 8.328 1.00 91.38 133 LEU A N 1
ATOM 1084 C CA . LEU A 1 133 ? -16.817 -1.542 8.319 1.00 91.38 133 LEU A CA 1
ATOM 1085 C C . LEU A 1 133 ? -17.944 -2.123 9.173 1.00 91.38 133 LEU A C 1
ATOM 1087 O O . LEU A 1 133 ? -18.633 -3.036 8.731 1.00 91.38 133 LEU A O 1
ATOM 1091 N N . GLU A 1 134 ? -18.159 -1.557 10.357 1.00 89.38 134 GLU A N 1
ATOM 1092 C CA . GLU A 1 134 ? -19.217 -1.969 11.285 1.00 89.38 134 GLU A CA 1
ATOM 1093 C C . GLU A 1 134 ? -20.627 -1.882 10.693 1.00 89.38 134 GLU A C 1
ATOM 1095 O O . GLU A 1 134 ? -21.486 -2.663 11.090 1.00 89.38 134 GLU A O 1
ATOM 1100 N N . ASP A 1 135 ? -20.855 -0.988 9.728 1.00 87.88 135 ASP A N 1
ATOM 1101 C CA . ASP A 1 135 ? -22.153 -0.824 9.063 1.00 87.88 135 ASP A CA 1
ATOM 1102 C C . ASP A 1 135 ? -22.325 -1.771 7.864 1.00 87.88 135 ASP A C 1
ATOM 1104 O O . ASP A 1 135 ? -23.416 -1.894 7.311 1.00 87.88 135 ASP A O 1
ATOM 1108 N N . ARG A 1 136 ? -21.238 -2.411 7.414 1.00 87.31 136 ARG A N 1
ATOM 1109 C CA . ARG A 1 136 ? -21.166 -3.149 6.141 1.00 87.31 136 ARG A CA 1
ATOM 1110 C C . ARG A 1 136 ? -20.902 -4.643 6.297 1.00 87.31 136 ARG A C 1
ATOM 1112 O O . ARG A 1 136 ? -20.841 -5.345 5.288 1.00 87.31 136 ARG A O 1
ATOM 1119 N N . VAL A 1 137 ? -20.674 -5.119 7.518 1.00 86.44 137 VAL A N 1
ATOM 1120 C CA . VAL A 1 137 ? -20.456 -6.543 7.791 1.00 86.44 137 VAL A CA 1
ATOM 1121 C C . VAL A 1 137 ? -21.744 -7.331 7.558 1.00 86.44 137 VAL A C 1
ATOM 1123 O O . VAL A 1 137 ? -22.761 -7.108 8.208 1.00 86.44 137 VAL A O 1
ATOM 1126 N N . GLU A 1 138 ? -21.686 -8.281 6.630 1.00 88.56 138 GLU A N 1
ATOM 1127 C CA . GLU A 1 138 ? -22.823 -9.099 6.202 1.00 88.56 138 GLU A CA 1
ATOM 1128 C C . GLU A 1 138 ? -22.385 -10.574 6.158 1.00 88.56 138 GLU A C 1
ATOM 1130 O O . GLU A 1 138 ? -22.043 -11.098 5.091 1.00 88.56 138 GLU A O 1
ATOM 1135 N N . PRO A 1 139 ? -22.312 -11.256 7.318 1.00 87.62 139 PRO A N 1
ATOM 1136 C CA . PRO A 1 139 ? -21.759 -12.602 7.405 1.00 87.62 139 PRO A CA 1
ATOM 1137 C C . PRO A 1 139 ? -22.634 -13.596 6.635 1.00 87.62 139 PRO A C 1
ATOM 1139 O O . PRO A 1 139 ? -23.745 -13.929 7.047 1.00 87.62 139 PRO A O 1
ATOM 1142 N N . HIS A 1 140 ? -22.115 -14.098 5.515 1.00 84.50 140 HIS A N 1
ATOM 1143 C CA . HIS A 1 140 ? -22.851 -15.008 4.630 1.00 84.50 140 HIS A CA 1
ATOM 1144 C C . HIS A 1 140 ? -22.027 -16.204 4.160 1.00 84.50 140 HIS A C 1
ATOM 1146 O O . HIS A 1 140 ? -22.595 -17.220 3.765 1.00 84.50 140 HIS A O 1
ATOM 1152 N N . LEU A 1 141 ? -20.699 -16.088 4.145 1.00 82.56 141 LEU A N 1
ATOM 1153 C CA . LEU A 1 141 ? -19.802 -17.077 3.556 1.00 82.56 141 LEU A CA 1
ATOM 1154 C C . LEU A 1 141 ? -18.619 -17.302 4.489 1.00 82.56 141 LEU A C 1
ATOM 1156 O O . LEU A 1 141 ? -18.192 -16.382 5.172 1.00 82.56 141 LEU A O 1
ATOM 1160 N N . ASN A 1 142 ? -18.092 -18.521 4.523 1.00 83.94 142 ASN A N 1
ATOM 1161 C CA . ASN A 1 142 ? -16.974 -18.862 5.393 1.00 83.94 142 ASN A CA 1
ATOM 1162 C C . ASN A 1 142 ? -15.744 -19.199 4.546 1.00 83.94 142 ASN A C 1
ATOM 1164 O O . ASN A 1 142 ? -15.549 -20.350 4.159 1.00 83.94 142 ASN A O 1
ATOM 1168 N N . TYR A 1 143 ? -14.974 -18.176 4.179 1.00 80.25 143 TYR A N 1
ATOM 1169 C CA . TYR A 1 143 ? -13.807 -18.301 3.310 1.00 80.25 143 TYR A CA 1
ATOM 1170 C C . TYR A 1 143 ? -12.543 -18.692 4.082 1.00 80.25 143 TYR A C 1
ATOM 1172 O O . TYR A 1 143 ? -11.728 -19.433 3.542 1.00 80.25 143 TYR A O 1
ATOM 1180 N N . PHE A 1 144 ? -12.373 -18.214 5.320 1.00 78.88 144 PHE A N 1
ATOM 1181 C CA . PHE A 1 144 ? -11.107 -18.346 6.064 1.00 78.88 144 PHE A CA 1
ATOM 1182 C C . PHE A 1 144 ? -11.057 -19.501 7.075 1.00 78.88 144 PHE A C 1
ATOM 1184 O O . PHE A 1 144 ? -10.054 -19.680 7.753 1.00 78.88 144 PHE A O 1
ATOM 1191 N N . ASN A 1 145 ? -12.108 -20.316 7.181 1.00 65.56 145 ASN A N 1
ATOM 1192 C CA . ASN A 1 145 ? -12.150 -21.442 8.127 1.00 65.56 145 ASN A CA 1
ATOM 1193 C C . ASN A 1 145 ? -11.450 -22.720 7.615 1.00 65.56 145 ASN A C 1
ATOM 1195 O O . ASN A 1 145 ? -11.459 -23.736 8.301 1.00 65.56 145 ASN A O 1
ATOM 1199 N N . GLN A 1 146 ? -10.878 -22.699 6.404 1.00 54.81 146 GLN A N 1
ATOM 1200 C CA . GLN A 1 146 ? -10.172 -23.849 5.810 1.00 54.81 146 GLN A CA 1
ATOM 1201 C C . GLN A 1 146 ? -8.740 -23.533 5.354 1.00 54.81 146 GLN A C 1
ATOM 1203 O O . GLN A 1 146 ? -7.913 -24.439 5.353 1.00 54.81 146 GLN A O 1
ATOM 1208 N N . ASP A 1 147 ? -8.431 -22.270 5.039 1.00 61.16 147 ASP A N 1
ATOM 1209 C CA . ASP A 1 147 ? -7.129 -21.831 4.526 1.00 61.16 147 ASP A CA 1
ATOM 1210 C C . ASP A 1 147 ? -6.614 -20.609 5.301 1.00 61.16 147 ASP A C 1
ATOM 1212 O O . ASP A 1 147 ? -7.392 -19.752 5.727 1.00 61.16 147 ASP A O 1
ATOM 1216 N N . GLU A 1 148 ? -5.290 -20.473 5.415 1.00 84.62 148 GLU A N 1
ATOM 1217 C CA . GLU A 1 148 ? -4.654 -19.242 5.893 1.00 84.62 148 GLU A CA 1
ATOM 1218 C C . GLU A 1 148 ? -5.081 -18.059 5.001 1.00 84.62 148 GLU A C 1
ATOM 1220 O O . GLU A 1 148 ? -4.872 -18.079 3.783 1.00 84.62 148 GLU A O 1
ATOM 1225 N N . PHE A 1 149 ? -5.670 -17.005 5.586 1.00 89.38 149 PHE A N 1
ATOM 1226 C CA . PHE A 1 149 ? -6.256 -15.885 4.829 1.00 89.38 149 PHE A CA 1
ATOM 1227 C C . PHE A 1 149 ? -5.274 -15.249 3.829 1.00 89.38 149 PHE A C 1
ATOM 1229 O O . PHE A 1 149 ? -5.677 -14.803 2.753 1.00 89.38 149 PHE A O 1
ATOM 1236 N N . ARG A 1 150 ? -3.971 -15.257 4.146 1.00 91.12 150 ARG A N 1
ATOM 1237 C CA . ARG A 1 150 ? -2.897 -14.767 3.270 1.00 91.12 150 ARG A CA 1
ATOM 1238 C C . ARG A 1 150 ? -2.856 -15.534 1.945 1.00 91.12 150 ARG A C 1
ATOM 1240 O O . ARG A 1 150 ? -2.838 -14.915 0.881 1.00 91.12 150 ARG A O 1
ATOM 1247 N N . VAL A 1 151 ? -2.917 -16.867 2.012 1.00 89.69 151 VAL A N 1
ATOM 1248 C CA . VAL A 1 151 ? -2.932 -17.771 0.849 1.00 89.69 151 VAL A CA 1
ATOM 1249 C C . VAL A 1 151 ? -4.223 -17.603 0.052 1.00 89.69 151 VAL A C 1
ATOM 1251 O O . VAL A 1 151 ? -4.193 -17.582 -1.182 1.00 89.69 151 VAL A O 1
ATOM 1254 N N . PHE A 1 152 ? -5.356 -17.414 0.736 1.00 90.56 152 PHE A N 1
ATOM 1255 C CA . PHE A 1 152 ? -6.631 -17.142 0.075 1.00 90.56 152 PHE A CA 1
ATOM 1256 C C . PHE A 1 152 ? -6.560 -15.877 -0.794 1.00 90.56 152 PHE A C 1
ATOM 1258 O O . PHE A 1 152 ? -6.892 -15.926 -1.983 1.00 90.56 152 PHE A O 1
ATOM 1265 N N . PHE A 1 153 ? -6.111 -14.751 -0.234 1.00 92.19 153 PHE A N 1
ATOM 1266 C CA . PHE A 1 153 ? -6.047 -13.478 -0.959 1.00 92.19 153 PHE A CA 1
ATOM 1267 C C . PHE A 1 153 ? -5.053 -13.516 -2.126 1.00 92.19 153 PHE A C 1
ATOM 1269 O O . PHE A 1 153 ? -5.357 -13.046 -3.229 1.00 92.19 153 PHE A O 1
ATOM 1276 N N . GLU A 1 154 ? -3.899 -14.153 -1.927 1.00 91.69 154 GLU A N 1
ATOM 1277 C CA . GLU A 1 154 ? -2.913 -14.388 -2.981 1.00 91.69 154 GLU A CA 1
ATOM 1278 C C . GLU A 1 154 ? -3.502 -15.223 -4.135 1.00 91.69 154 GLU A C 1
ATOM 1280 O O . GLU A 1 154 ? -3.457 -14.822 -5.302 1.00 91.69 154 GLU A O 1
ATOM 1285 N N . SER A 1 155 ? -4.121 -16.366 -3.825 1.00 90.62 155 SER A N 1
ATOM 1286 C CA . SER A 1 155 ? -4.753 -17.242 -4.819 1.00 90.62 155 SER A CA 1
ATOM 1287 C C . SER A 1 155 ? -5.850 -16.513 -5.600 1.00 90.62 155 SER A C 1
ATOM 1289 O O . SER A 1 155 ? -5.922 -16.577 -6.833 1.00 90.62 155 SER A O 1
ATOM 1291 N N . ARG A 1 156 ? -6.698 -15.744 -4.908 1.00 90.25 156 ARG A N 1
ATOM 1292 C CA . ARG A 1 156 ? -7.741 -14.933 -5.552 1.00 90.25 156 ARG A CA 1
ATOM 1293 C C . ARG A 1 156 ? -7.161 -13.851 -6.451 1.00 90.25 156 ARG A C 1
ATOM 1295 O O . ARG A 1 156 ? -7.716 -13.619 -7.524 1.00 90.25 156 ARG A O 1
ATOM 1302 N N . TYR A 1 157 ? -6.043 -13.245 -6.063 1.00 90.94 157 TYR A N 1
ATOM 1303 C CA . TYR A 1 157 ? -5.374 -12.240 -6.877 1.00 90.94 157 TYR A CA 1
ATOM 1304 C C . TYR A 1 157 ? -4.867 -12.830 -8.194 1.00 90.94 157 TYR A C 1
ATOM 1306 O O . TYR A 1 157 ? -5.092 -12.250 -9.255 1.00 90.94 157 TYR A O 1
ATOM 1314 N N . PHE A 1 158 ? -4.237 -14.007 -8.155 1.00 91.25 158 PHE A N 1
ATOM 1315 C CA . PHE A 1 158 ? -3.752 -14.652 -9.376 1.00 91.25 158 PHE A CA 1
ATOM 1316 C C . PHE A 1 158 ? -4.873 -15.149 -10.294 1.00 91.25 158 PHE A C 1
ATOM 1318 O O . PHE A 1 158 ? -4.657 -15.221 -11.503 1.00 91.25 158 PHE A O 1
ATOM 1325 N N . ASN A 1 159 ? -6.057 -15.438 -9.747 1.00 91.25 159 ASN A N 1
ATOM 1326 C CA . ASN A 1 159 ? -7.247 -15.764 -10.534 1.00 91.25 159 ASN A CA 1
ATOM 1327 C C . ASN A 1 159 ? -7.861 -14.527 -11.209 1.00 91.25 159 ASN A C 1
ATOM 1329 O O . ASN A 1 159 ? -8.235 -14.581 -12.377 1.00 91.25 159 ASN A O 1
ATOM 1333 N N . ASN A 1 160 ? -7.984 -13.412 -10.484 1.00 91.62 160 ASN A N 1
ATOM 1334 C CA . ASN A 1 160 ? -8.450 -12.144 -11.037 1.00 91.62 160 ASN A CA 1
ATOM 1335 C C . ASN A 1 160 ? -7.815 -10.969 -10.286 1.00 91.62 160 ASN A C 1
ATOM 1337 O O . ASN A 1 160 ? -8.245 -10.609 -9.188 1.00 91.62 160 ASN A O 1
ATOM 1341 N N . GLN A 1 161 ? -6.839 -10.325 -10.925 1.00 90.00 161 GLN A N 1
ATOM 1342 C CA . GLN A 1 161 ? -6.097 -9.214 -10.331 1.00 90.00 161 GLN A CA 1
ATOM 1343 C C . GLN A 1 161 ? -7.011 -8.017 -10.027 1.00 90.00 161 GLN A C 1
ATOM 1345 O O . GLN A 1 161 ? -6.851 -7.370 -8.997 1.00 90.00 161 GLN A O 1
ATOM 1350 N N . ASN A 1 162 ? -8.024 -7.757 -10.862 1.00 90.00 162 ASN A N 1
ATOM 1351 C CA . ASN A 1 162 ? -8.963 -6.641 -10.693 1.00 90.00 162 ASN A CA 1
ATOM 1352 C C . ASN A 1 162 ? -10.075 -6.917 -9.665 1.00 90.00 162 ASN A C 1
ATOM 1354 O O . ASN A 1 162 ? -10.870 -6.023 -9.383 1.00 90.00 162 ASN A O 1
ATOM 1358 N N . ALA A 1 163 ? -10.173 -8.128 -9.106 1.00 91.38 163 ALA A N 1
ATOM 1359 C CA . ALA A 1 163 ? -11.225 -8.445 -8.146 1.00 91.38 163 ALA A CA 1
ATOM 1360 C C . ALA A 1 163 ? -11.067 -7.635 -6.849 1.00 91.38 163 ALA A C 1
ATOM 1362 O O . ALA A 1 163 ? -9.992 -7.596 -6.254 1.00 91.38 163 ALA A O 1
ATOM 1363 N N . PHE A 1 164 ? -12.157 -7.024 -6.387 1.00 93.50 164 PHE A N 1
ATOM 1364 C CA . PHE A 1 164 ? -12.210 -6.294 -5.120 1.00 93.50 164 PHE A CA 1
ATOM 1365 C C . PHE A 1 164 ? -12.352 -7.278 -3.958 1.00 93.50 164 PHE A C 1
ATOM 1367 O O . PHE A 1 164 ? -13.459 -7.687 -3.595 1.00 93.50 164 PHE A O 1
ATOM 1374 N N . GLN A 1 165 ? -11.220 -7.726 -3.419 1.00 93.00 165 GLN A N 1
ATOM 1375 C CA . GLN A 1 165 ? -11.182 -8.772 -2.395 1.00 93.00 165 GLN A CA 1
ATOM 1376 C C . GLN A 1 165 ? -11.734 -8.295 -1.045 1.00 93.00 165 GLN A C 1
ATOM 1378 O O . GLN A 1 165 ? -12.266 -9.104 -0.287 1.00 93.00 165 GLN A O 1
ATOM 1383 N N . GLU A 1 166 ? -11.731 -6.989 -0.778 1.00 94.31 166 GLU A N 1
ATOM 1384 C CA . GLU A 1 166 ? -12.351 -6.391 0.405 1.00 94.31 166 GLU A CA 1
ATOM 1385 C C . GLU A 1 166 ? -13.864 -6.656 0.464 1.00 94.31 166 GLU A C 1
ATOM 1387 O O . GLU A 1 166 ? -14.427 -6.833 1.539 1.00 94.31 166 GLU A O 1
ATOM 1392 N N . THR A 1 167 ? -14.534 -6.801 -0.686 1.00 91.88 167 THR A N 1
ATOM 1393 C CA . THR A 1 167 ? -15.968 -7.154 -0.721 1.00 91.88 167 THR A CA 1
ATOM 1394 C C . THR A 1 167 ? -16.237 -8.581 -0.244 1.00 91.88 167 THR A C 1
ATOM 1396 O O . THR A 1 167 ? -17.334 -8.887 0.219 1.00 91.88 167 THR A O 1
ATOM 1399 N N . LYS A 1 168 ? -15.245 -9.470 -0.373 1.00 90.25 168 LYS A N 1
ATOM 1400 C CA . LYS A 1 168 ? -15.307 -10.849 0.118 1.00 90.25 168 LYS A CA 1
ATOM 1401 C C . LYS A 1 168 ? -15.016 -10.900 1.609 1.00 90.25 168 LYS A C 1
ATOM 1403 O O . LYS A 1 168 ? -15.715 -11.619 2.312 1.00 90.25 168 LYS A O 1
ATOM 1408 N N . LEU A 1 169 ? -14.061 -10.090 2.065 1.00 92.50 169 LEU A N 1
ATOM 1409 C CA . LEU A 1 169 ? -13.732 -9.925 3.478 1.00 92.50 169 LEU A CA 1
ATOM 1410 C C . LEU A 1 169 ? -14.959 -9.505 4.303 1.00 92.50 169 LEU A C 1
ATOM 1412 O O . LEU A 1 169 ? -15.262 -10.142 5.303 1.00 92.50 169 LEU A O 1
ATOM 1416 N N . LEU A 1 170 ? -15.729 -8.516 3.832 1.00 92.31 170 LEU A N 1
ATOM 1417 C CA . LEU A 1 170 ? -16.953 -8.044 4.506 1.00 92.31 170 LEU A CA 1
ATOM 1418 C C . LEU A 1 170 ? -18.069 -9.099 4.613 1.00 92.31 170 LEU A C 1
ATOM 1420 O O . LEU A 1 170 ? -18.994 -8.932 5.404 1.00 92.31 170 LEU A O 1
ATOM 1424 N N . LYS A 1 171 ? -17.994 -10.169 3.813 1.00 91.88 171 LYS A N 1
ATOM 1425 C CA . LYS A 1 171 ? -18.966 -11.273 3.807 1.00 91.88 171 LYS A CA 1
ATOM 1426 C C . LYS A 1 171 ? -18.492 -12.500 4.573 1.00 91.88 171 LYS A C 1
ATOM 1428 O O . LYS A 1 171 ? -19.251 -13.466 4.695 1.00 91.88 171 LYS A O 1
ATOM 1433 N N . ASP A 1 172 ? -17.239 -12.483 5.022 1.00 93.06 172 ASP A N 1
ATOM 1434 C CA . ASP A 1 172 ? -16.620 -13.608 5.692 1.00 93.06 172 ASP A CA 1
ATOM 1435 C C . ASP A 1 172 ? -17.076 -13.713 7.152 1.00 93.06 172 ASP A C 1
ATOM 1437 O O . ASP A 1 172 ? -16.977 -12.758 7.925 1.00 93.06 172 ASP A O 1
ATOM 1441 N N . THR A 1 173 ? -17.560 -14.890 7.542 1.00 92.69 173 THR A N 1
ATOM 1442 C CA . THR A 1 173 ? -18.078 -15.141 8.891 1.00 92.69 173 THR A CA 1
ATOM 1443 C C . THR A 1 173 ? -17.015 -15.014 9.975 1.00 92.69 173 THR A C 1
ATOM 1445 O O . THR A 1 173 ? -17.318 -14.504 11.052 1.00 92.69 173 THR A O 1
ATOM 1448 N N . TYR A 1 174 ? -15.783 -15.457 9.714 1.00 93.00 174 TYR A N 1
ATOM 1449 C CA . TYR A 1 174 ? -14.696 -15.377 10.686 1.00 93.00 174 TYR A CA 1
ATOM 1450 C C . TYR A 1 174 ? -14.277 -13.921 10.898 1.00 93.00 174 TYR A C 1
ATOM 1452 O O . TYR A 1 174 ? -14.269 -13.450 12.034 1.00 93.00 174 TYR A O 1
ATOM 1460 N N . PHE A 1 175 ? -14.065 -13.168 9.819 1.00 94.19 175 PHE A N 1
ATOM 1461 C CA . PHE A 1 175 ? -13.747 -11.744 9.892 1.00 94.19 175 PHE A CA 1
ATOM 1462 C C . PHE A 1 175 ? -14.829 -10.942 10.627 1.00 94.19 175 PHE A C 1
ATOM 1464 O O . PHE A 1 175 ? -14.529 -10.199 11.561 1.00 94.19 175 PHE A O 1
ATOM 1471 N N . CYS A 1 176 ? -16.102 -11.145 10.269 1.00 94.19 176 CYS A N 1
ATOM 1472 C CA . CYS A 1 176 ? -17.220 -10.500 10.960 1.00 94.19 176 CYS A CA 1
ATOM 1473 C C . CYS A 1 176 ? -17.256 -10.873 12.451 1.00 94.19 176 CYS A C 1
ATOM 1475 O O . CYS A 1 176 ? -17.564 -10.028 13.292 1.00 94.19 176 CYS A O 1
ATOM 1477 N N . SER A 1 177 ? -16.909 -12.117 12.802 1.00 93.25 177 SER A N 1
ATOM 1478 C CA . SER A 1 177 ? -16.828 -12.536 14.203 1.00 93.25 177 SER A CA 1
ATOM 1479 C C . SER A 1 177 ? -15.716 -11.814 14.973 1.00 93.25 177 SER A C 1
ATOM 1481 O O . SER A 1 177 ? -15.938 -11.457 16.126 1.00 93.25 177 SER A O 1
ATOM 1483 N N . LEU A 1 178 ? -14.556 -11.547 14.354 1.00 94.00 178 LEU A N 1
ATOM 1484 C CA . LEU A 1 178 ? -13.461 -10.798 14.984 1.00 94.00 178 LEU A CA 1
ATOM 1485 C C . LEU A 1 178 ? -13.884 -9.356 15.276 1.00 94.00 178 LEU A C 1
ATOM 1487 O O . LEU A 1 178 ? -13.717 -8.875 16.394 1.00 94.00 178 LEU A O 1
ATOM 1491 N N . VAL A 1 179 ? -14.494 -8.688 14.296 1.00 95.44 179 VAL A N 1
ATOM 1492 C CA . VAL A 1 179 ? -14.990 -7.307 14.427 1.00 95.44 179 VAL A CA 1
ATOM 1493 C C . VAL A 1 179 ? -16.024 -7.206 15.548 1.00 95.44 179 VAL A C 1
ATOM 1495 O O . VAL A 1 179 ? -15.934 -6.321 16.399 1.00 95.44 179 VAL A O 1
ATOM 1498 N N . ASN A 1 180 ? -16.976 -8.141 15.587 1.00 93.62 180 ASN A N 1
ATOM 1499 C CA . ASN A 1 180 ? -18.001 -8.179 16.628 1.00 93.62 180 ASN A CA 1
ATOM 1500 C C . ASN A 1 180 ? -17.405 -8.433 18.017 1.00 93.62 180 ASN A C 1
ATOM 1502 O O . ASN A 1 180 ? -17.804 -7.765 18.969 1.00 93.62 180 ASN A O 1
ATOM 1506 N N . GLN A 1 181 ? -16.426 -9.335 18.136 1.00 93.56 181 GLN A N 1
ATOM 1507 C CA . GLN A 1 181 ? -15.718 -9.568 19.398 1.00 93.56 181 GLN A CA 1
ATOM 1508 C C . GLN A 1 181 ? -14.985 -8.311 19.878 1.00 93.56 181 GLN A C 1
ATOM 1510 O O . GLN A 1 181 ? -15.074 -7.972 21.055 1.00 93.56 181 GLN A O 1
ATOM 1515 N N . ILE A 1 182 ? -14.306 -7.588 18.978 1.00 94.81 182 ILE A N 1
ATOM 1516 C CA . ILE A 1 182 ? -13.630 -6.331 19.328 1.00 94.81 182 ILE A CA 1
ATOM 1517 C C . ILE A 1 182 ? -14.649 -5.309 19.843 1.00 94.81 182 ILE A C 1
ATOM 1519 O O . ILE A 1 182 ? -14.469 -4.724 20.909 1.00 94.81 182 ILE A O 1
ATOM 1523 N N . LYS A 1 183 ? -15.757 -5.142 19.117 1.00 93.44 183 LYS A N 1
ATOM 1524 C CA . LYS A 1 183 ? -16.822 -4.198 19.466 1.00 93.44 183 LYS A CA 1
ATOM 1525 C C . LYS A 1 183 ? -17.469 -4.489 20.817 1.00 93.44 183 LYS A C 1
ATOM 1527 O O . LYS A 1 183 ? -17.720 -3.558 21.571 1.00 93.44 183 LYS A O 1
ATOM 1532 N N . GLN A 1 184 ? -17.734 -5.758 21.122 1.00 92.69 184 GLN A N 1
ATOM 1533 C CA . GLN A 1 184 ? -18.381 -6.170 22.372 1.00 92.69 184 GLN A CA 1
ATOM 1534 C C . GLN A 1 184 ? -17.469 -6.042 23.596 1.00 92.69 184 GLN A C 1
ATOM 1536 O O . GLN A 1 184 ? -17.963 -5.860 24.705 1.00 92.69 184 GLN A O 1
ATOM 1541 N N . ARG A 1 185 ? -16.150 -6.148 23.404 1.00 93.31 185 ARG A N 1
ATOM 1542 C CA . ARG A 1 185 ? -15.174 -6.143 24.500 1.00 93.31 185 ARG A CA 1
ATOM 1543 C C . ARG A 1 185 ? -14.703 -4.756 24.903 1.00 93.31 185 ARG A C 1
ATOM 1545 O O . ARG A 1 185 ? -14.230 -4.597 26.024 1.00 93.31 185 ARG A O 1
ATOM 1552 N N . ILE A 1 186 ? -14.843 -3.758 24.040 1.00 92.38 186 ILE A N 1
ATOM 1553 C CA . ILE A 1 186 ? -14.457 -2.382 24.358 1.00 92.38 186 ILE A CA 1
ATOM 1554 C C . ILE A 1 186 ? -15.613 -1.666 25.047 1.00 92.38 186 ILE A C 1
ATOM 1556 O O . ILE A 1 186 ? -16.727 -1.629 24.523 1.00 92.38 186 ILE A O 1
ATOM 1560 N N . ASP A 1 187 ? -15.331 -1.029 26.183 1.00 88.88 187 ASP A N 1
ATOM 1561 C CA . ASP A 1 187 ? -16.291 -0.132 26.822 1.00 88.88 187 ASP A CA 1
ATOM 1562 C C . ASP A 1 187 ? -16.598 1.067 25.908 1.00 88.88 187 ASP A C 1
ATOM 1564 O O . ASP A 1 187 ? -15.786 1.975 25.721 1.00 88.88 187 ASP A O 1
ATOM 1568 N N . SER A 1 188 ? -17.810 1.078 25.350 1.00 88.62 188 SER A N 1
ATOM 1569 C CA . SER A 1 188 ? -18.274 2.113 24.422 1.00 88.62 188 SER A CA 1
ATOM 1570 C C . SER A 1 188 ? -18.313 3.528 25.014 1.00 88.62 188 SER A C 1
ATOM 1572 O O . SER A 1 188 ? -18.378 4.492 24.245 1.00 88.62 188 SER A O 1
ATOM 1574 N N . THR A 1 189 ? -18.274 3.669 26.346 1.00 91.75 189 THR A N 1
ATOM 1575 C CA . THR A 1 189 ? -18.187 4.971 27.028 1.00 91.75 189 THR A CA 1
ATOM 1576 C C . THR A 1 189 ? -16.786 5.577 26.943 1.00 91.75 189 THR A C 1
ATOM 1578 O O . THR A 1 189 ? -16.652 6.795 26.966 1.00 91.75 189 THR A O 1
ATOM 1581 N N . ARG A 1 190 ? -15.758 4.742 26.741 1.00 94.00 190 ARG A N 1
ATOM 1582 C CA . ARG A 1 190 ? -14.344 5.132 26.619 1.00 94.00 190 ARG A CA 1
ATOM 1583 C C . ARG A 1 190 ? -13.864 5.212 25.167 1.00 94.00 190 ARG A C 1
ATOM 1585 O O . ARG A 1 190 ? -12.667 5.281 24.899 1.00 94.00 190 ARG A O 1
ATOM 1592 N N . ARG A 1 191 ? -14.786 5.207 24.198 1.00 93.69 191 ARG A N 1
ATOM 1593 C CA . ARG A 1 191 ? -14.447 5.214 22.764 1.00 93.69 191 ARG A CA 1
ATOM 1594 C C . ARG A 1 191 ? -13.657 6.452 22.333 1.00 93.69 191 ARG A C 1
ATOM 1596 O O . ARG A 1 191 ? -12.734 6.320 21.536 1.00 93.69 191 ARG A O 1
ATOM 1603 N N . GLY A 1 192 ? -13.997 7.638 22.847 1.00 95.31 192 GLY A N 1
ATOM 1604 C CA . GLY A 1 192 ? -13.265 8.860 22.518 1.00 95.31 192 GLY A CA 1
ATOM 1605 C C . GLY A 1 192 ? -11.855 8.845 23.095 1.00 95.31 192 GLY A C 1
ATOM 1606 O O . GLY A 1 192 ? -10.923 9.225 22.394 1.00 95.31 192 GLY A O 1
ATOM 1607 N N . GLU A 1 193 ? -11.685 8.333 24.319 1.00 96.62 193 GLU A N 1
ATOM 1608 C CA . GLU A 1 193 ? -10.369 8.131 24.944 1.00 96.62 193 GLU A CA 1
ATOM 1609 C C . GLU A 1 193 ? -9.482 7.228 24.080 1.00 96.62 193 GLU A C 1
ATOM 1611 O O . GLU A 1 193 ? -8.392 7.645 23.693 1.00 96.62 193 GLU A O 1
ATOM 1616 N N . LEU A 1 194 ? -9.991 6.053 23.688 1.00 96.50 194 LEU A N 1
ATOM 1617 C CA . LEU A 1 194 ? -9.279 5.104 22.828 1.00 96.50 194 LEU A CA 1
ATOM 1618 C C . LEU A 1 194 ? -8.843 5.747 21.506 1.00 96.50 194 LEU A C 1
ATOM 1620 O O . LEU A 1 194 ? -7.689 5.630 21.095 1.00 96.50 194 LEU A O 1
ATOM 1624 N N . LEU A 1 195 ? -9.764 6.433 20.824 1.00 96.62 195 LEU A N 1
ATOM 1625 C CA . LEU A 1 195 ? -9.480 7.074 19.541 1.00 96.62 195 LEU A CA 1
ATOM 1626 C C . LEU A 1 195 ? -8.420 8.174 19.666 1.00 96.62 195 LEU A C 1
ATOM 1628 O O . LEU A 1 195 ? -7.548 8.283 18.804 1.00 96.62 195 LEU A O 1
ATOM 1632 N N . LEU A 1 196 ? -8.474 8.962 20.740 1.00 96.94 196 LEU A N 1
ATOM 1633 C CA . LEU A 1 196 ? -7.478 9.991 21.014 1.00 96.94 196 LEU A CA 1
ATOM 1634 C C . LEU A 1 196 ? -6.115 9.390 21.330 1.00 96.94 196 LEU A C 1
ATOM 1636 O O . LEU A 1 196 ? -5.117 9.858 20.796 1.00 96.94 196 LEU A O 1
ATOM 1640 N N . GLU A 1 197 ? -6.057 8.330 22.129 1.00 97.06 197 GLU A N 1
ATOM 1641 C CA . GLU A 1 197 ? -4.799 7.659 22.453 1.00 97.06 197 GLU A CA 1
ATOM 1642 C C . GLU A 1 197 ? -4.129 7.078 21.198 1.00 97.06 197 GLU A C 1
ATOM 1644 O O . GLU A 1 197 ? -2.936 7.285 20.969 1.00 97.06 197 GLU A O 1
ATOM 1649 N N . ILE A 1 198 ? -4.914 6.464 20.305 1.00 97.06 198 ILE A N 1
ATOM 1650 C CA . ILE A 1 198 ? -4.440 6.004 18.991 1.00 97.06 198 ILE A CA 1
ATOM 1651 C C . ILE A 1 198 ? -3.884 7.170 18.160 1.00 97.06 198 ILE A C 1
ATOM 1653 O O . ILE A 1 198 ? -2.832 7.034 17.528 1.00 97.06 198 ILE A O 1
ATOM 1657 N N . GLN A 1 199 ? -4.557 8.326 18.151 1.00 95.50 199 GLN A N 1
ATOM 1658 C CA . GLN A 1 199 ? -4.063 9.506 17.439 1.00 95.50 199 GLN A CA 1
ATOM 1659 C C . GLN A 1 199 ? -2.761 10.057 18.014 1.00 95.50 199 GLN A C 1
ATOM 1661 O O . GLN A 1 199 ? -1.893 10.465 17.240 1.00 95.50 199 GLN A O 1
ATOM 1666 N N . GLU A 1 200 ? -2.621 10.085 19.341 1.00 96.38 200 GLU A N 1
ATOM 1667 C CA . GLU A 1 200 ? -1.392 10.518 20.006 1.00 96.38 200 GLU A CA 1
ATOM 1668 C C . GLU A 1 200 ? -0.215 9.633 19.581 1.00 96.38 200 GLU A C 1
ATOM 1670 O O . GLU A 1 200 ? 0.830 10.153 19.186 1.00 96.38 200 GLU A O 1
ATOM 1675 N N . VAL A 1 201 ? -0.411 8.309 19.553 1.00 97.25 201 VAL A N 1
ATOM 1676 C CA . VAL A 1 201 ? 0.599 7.352 19.071 1.00 97.25 201 VAL A CA 1
ATOM 1677 C C . VAL A 1 201 ? 0.913 7.551 17.590 1.00 97.25 201 VAL A C 1
ATOM 1679 O O . VAL A 1 201 ? 2.072 7.477 17.187 1.00 97.25 201 VAL A O 1
ATOM 1682 N N . CYS A 1 202 ? -0.092 7.850 16.765 1.00 96.44 202 CYS A N 1
ATOM 1683 C CA . CYS A 1 202 ? 0.109 8.105 15.339 1.00 96.44 202 CYS A CA 1
ATOM 1684 C C . CYS A 1 202 ? 0.740 9.471 15.041 1.00 96.44 202 CYS A C 1
ATOM 1686 O O . CYS A 1 202 ? 1.111 9.712 13.893 1.00 96.44 202 CYS A O 1
ATOM 1688 N N . ARG A 1 203 ? 0.839 10.396 16.007 1.00 94.38 203 ARG A N 1
ATOM 1689 C CA . ARG A 1 203 ? 1.282 11.775 15.743 1.00 94.38 203 ARG A CA 1
ATOM 1690 C C . ARG A 1 203 ? 2.683 11.858 15.119 1.00 94.38 203 ARG A C 1
ATOM 1692 O O . ARG A 1 203 ? 2.794 12.568 14.118 1.00 94.38 203 ARG A O 1
ATOM 1699 N N . PRO A 1 204 ? 3.728 11.176 15.638 1.00 92.94 204 PRO A N 1
ATOM 1700 C CA . PRO A 1 204 ? 5.066 11.240 15.045 1.00 92.94 204 PRO A CA 1
ATOM 1701 C C . PRO A 1 204 ? 5.055 10.755 13.593 1.00 92.94 204 PRO A C 1
ATOM 1703 O O . PRO A 1 204 ? 5.432 11.499 12.691 1.00 92.94 204 PRO A O 1
ATOM 1706 N N . PHE A 1 205 ? 4.467 9.577 13.368 1.00 95.25 205 PHE A N 1
ATOM 1707 C CA . PHE A 1 205 ? 4.284 8.996 12.041 1.00 95.25 205 PHE A CA 1
ATOM 1708 C C . PHE A 1 205 ? 3.527 9.940 11.088 1.00 95.25 205 PHE A C 1
ATOM 1710 O O . PHE A 1 205 ? 3.966 10.177 9.964 1.00 95.25 205 PHE A O 1
ATOM 1717 N N . ASN A 1 206 ? 2.406 10.520 11.527 1.00 94.00 206 ASN A N 1
ATOM 1718 C CA . ASN A 1 206 ? 1.605 11.442 10.718 1.00 94.00 206 ASN A CA 1
ATOM 1719 C C . ASN A 1 206 ? 2.381 12.699 10.324 1.00 94.00 206 ASN A C 1
ATOM 1721 O O . ASN A 1 206 ? 2.210 13.182 9.205 1.00 94.00 206 ASN A O 1
ATOM 1725 N N . SER A 1 207 ? 3.224 13.222 11.219 1.00 93.06 207 SER A N 1
ATOM 1726 C CA . SER A 1 207 ? 4.083 14.369 10.920 1.00 93.06 207 SER A CA 1
ATOM 1727 C C . SER A 1 207 ? 5.064 14.023 9.800 1.00 93.06 207 SER A C 1
ATOM 1729 O O . SER A 1 207 ? 5.036 14.662 8.748 1.00 93.06 207 SER A O 1
ATOM 1731 N N . SER A 1 208 ? 5.847 12.953 9.977 1.00 93.38 208 SER A N 1
ATOM 1732 C CA . SER A 1 208 ? 6.809 12.468 8.978 1.00 93.38 208 SER A CA 1
ATOM 1733 C C . SER A 1 208 ? 6.137 12.184 7.632 1.00 93.38 208 SER A C 1
ATOM 1735 O O . SER A 1 208 ? 6.623 12.573 6.568 1.00 93.38 208 SER A O 1
ATOM 1737 N N . PHE A 1 209 ? 4.977 11.525 7.666 1.00 95.19 209 PHE A N 1
ATOM 1738 C CA . PHE A 1 209 ? 4.260 11.132 6.463 1.00 95.19 209 PHE A CA 1
ATOM 1739 C C . PHE A 1 209 ? 3.681 12.334 5.709 1.00 95.19 209 PHE A C 1
ATOM 1741 O O . PHE A 1 209 ? 3.757 12.383 4.479 1.00 95.19 209 PHE A O 1
ATOM 1748 N N . LYS A 1 210 ? 3.145 13.332 6.422 1.00 94.38 210 LYS A N 1
ATOM 1749 C CA . LYS A 1 210 ? 2.626 14.571 5.825 1.00 94.38 210 LYS A CA 1
ATOM 1750 C C . LYS A 1 210 ? 3.724 15.370 5.124 1.00 94.38 210 LYS A C 1
ATOM 1752 O O . LYS A 1 210 ? 3.473 15.888 4.036 1.00 94.38 210 LYS A O 1
ATOM 1757 N N . ASP A 1 211 ? 4.925 15.405 5.694 1.00 93.75 211 ASP A N 1
ATOM 1758 C CA . ASP A 1 211 ? 6.073 16.104 5.112 1.00 93.75 211 ASP A CA 1
ATOM 1759 C C . ASP A 1 211 ? 6.644 15.376 3.883 1.00 93.75 211 ASP A C 1
ATOM 1761 O O . ASP A 1 211 ? 7.097 16.011 2.924 1.00 93.75 211 ASP A O 1
ATOM 1765 N N . LEU A 1 212 ? 6.603 14.039 3.872 1.00 95.00 212 LEU A N 1
ATOM 1766 C CA . LEU A 1 212 ? 7.132 13.237 2.766 1.00 95.00 212 LEU A CA 1
ATOM 1767 C C . LEU A 1 212 ? 6.169 13.138 1.573 1.00 95.00 212 LEU A C 1
ATOM 1769 O O . LEU A 1 212 ? 6.602 13.080 0.418 1.00 95.00 212 LEU A O 1
ATOM 1773 N N . LYS A 1 213 ? 4.859 13.143 1.829 1.00 94.94 213 LYS A N 1
ATOM 1774 C CA . LYS A 1 213 ? 3.806 12.978 0.816 1.00 94.94 213 LYS A CA 1
ATOM 1775 C C . LYS A 1 213 ? 3.979 13.834 -0.447 1.00 94.94 213 LYS A C 1
ATOM 1777 O O . LYS A 1 213 ? 3.912 13.261 -1.538 1.00 94.94 213 LYS A O 1
ATOM 1782 N N . PRO A 1 214 ? 4.227 15.159 -0.359 1.00 96.38 214 PRO A N 1
ATOM 1783 C CA . PRO A 1 214 ? 4.433 15.988 -1.545 1.00 96.38 214 PRO A CA 1
ATOM 1784 C C . PRO A 1 214 ? 5.633 15.534 -2.387 1.00 96.38 214 PRO A C 1
ATOM 1786 O O . PRO A 1 214 ? 5.529 15.469 -3.609 1.00 96.38 214 PRO A O 1
ATOM 1789 N N . LYS A 1 215 ? 6.743 15.139 -1.746 1.00 96.56 215 LYS A N 1
ATOM 1790 C CA . LYS A 1 215 ? 7.971 14.676 -2.423 1.00 96.56 215 LYS A CA 1
ATOM 1791 C C . LYS A 1 215 ? 7.760 13.341 -3.145 1.00 96.56 215 LYS A C 1
ATOM 1793 O O . LYS A 1 215 ? 8.286 13.125 -4.242 1.00 96.56 215 LYS A O 1
ATOM 1798 N N . ILE A 1 216 ? 6.990 12.439 -2.531 1.00 97.00 216 ILE A N 1
ATOM 1799 C CA . ILE A 1 216 ? 6.572 11.173 -3.150 1.00 97.00 216 ILE A CA 1
ATOM 1800 C C . ILE A 1 216 ? 5.683 11.458 -4.361 1.00 97.00 216 ILE A C 1
ATOM 1802 O O . ILE A 1 216 ? 5.935 10.913 -5.435 1.00 97.00 216 ILE A O 1
ATOM 1806 N N . SER A 1 217 ? 4.684 12.333 -4.207 1.00 96.94 217 SER A N 1
ATOM 1807 C CA . SER A 1 217 ? 3.756 12.693 -5.284 1.00 96.94 217 SER A CA 1
ATOM 1808 C C . SER A 1 217 ? 4.475 13.319 -6.478 1.00 96.94 217 SER A C 1
ATOM 1810 O O . SER A 1 217 ? 4.219 12.930 -7.612 1.00 96.94 217 SER A O 1
ATOM 1812 N N . GLU A 1 218 ? 5.409 14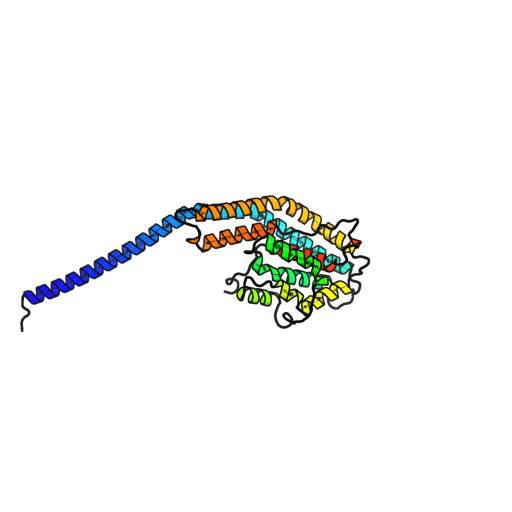.240 -6.231 1.00 97.69 218 GLU A N 1
ATOM 1813 C CA . GLU A 1 218 ? 6.264 14.840 -7.263 1.00 97.69 218 GLU A CA 1
ATOM 1814 C C . GLU A 1 218 ? 7.022 13.761 -8.046 1.00 97.69 218 GLU A C 1
ATOM 1816 O O . GLU A 1 218 ? 7.062 13.776 -9.272 1.00 97.69 218 GLU A O 1
ATOM 1821 N N . SER A 1 219 ? 7.576 12.771 -7.346 1.00 98.00 219 SER A N 1
ATOM 1822 C CA . SER A 1 219 ? 8.344 11.705 -7.994 1.00 98.00 219 SER A CA 1
ATOM 1823 C C . SER A 1 219 ? 7.452 10.726 -8.762 1.00 98.00 219 SER A C 1
ATOM 1825 O O . SER A 1 219 ? 7.876 10.187 -9.780 1.00 98.00 219 SER A O 1
ATOM 1827 N N . ALA A 1 220 ? 6.211 10.508 -8.316 1.00 97.25 220 ALA A N 1
ATOM 1828 C CA . ALA A 1 220 ? 5.228 9.730 -9.066 1.00 97.25 220 ALA A CA 1
ATOM 1829 C C . ALA A 1 220 ? 4.825 10.443 -10.371 1.00 97.25 220 ALA A C 1
ATOM 1831 O O . ALA A 1 220 ? 4.720 9.789 -11.409 1.00 9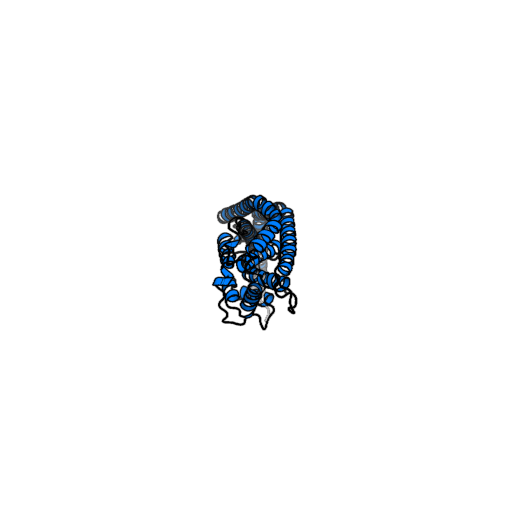7.25 220 ALA A O 1
ATOM 1832 N N . ASN A 1 221 ? 4.664 11.771 -10.326 1.00 97.50 221 ASN A N 1
ATOM 1833 C CA . ASN A 1 221 ? 4.379 12.605 -11.496 1.00 97.50 221 ASN A CA 1
ATOM 1834 C C . ASN A 1 221 ? 5.556 12.624 -12.476 1.00 97.50 221 ASN A C 1
ATOM 1836 O O . ASN A 1 221 ? 5.354 12.369 -13.655 1.00 97.50 221 ASN A O 1
ATOM 1840 N N . TYR A 1 222 ? 6.788 12.784 -11.988 1.00 97.94 222 TYR A N 1
ATOM 1841 C CA . TYR A 1 222 ? 7.988 12.690 -12.825 1.00 97.94 222 TYR A CA 1
ATOM 1842 C C . TYR A 1 222 ? 8.076 11.351 -13.582 1.00 97.94 222 TYR A C 1
ATOM 1844 O O . TYR A 1 222 ? 8.373 11.311 -14.776 1.00 97.94 222 TYR A O 1
ATOM 1852 N N . LEU A 1 223 ? 7.777 10.230 -12.911 1.00 96.88 223 LEU A N 1
ATOM 1853 C CA . LEU A 1 223 ? 7.736 8.922 -13.575 1.00 96.88 223 LEU A CA 1
ATOM 1854 C C . LEU A 1 223 ? 6.569 8.793 -14.565 1.00 96.88 223 LEU A C 1
ATOM 1856 O O . LEU A 1 223 ? 6.700 8.069 -15.549 1.00 96.88 223 LEU A O 1
ATOM 1860 N N . GLN A 1 224 ? 5.438 9.454 -14.311 1.00 96.62 224 GLN A N 1
ATOM 1861 C CA . GLN A 1 224 ? 4.311 9.510 -15.243 1.00 96.62 224 GLN A CA 1
ATOM 1862 C C . GLN A 1 224 ? 4.693 10.283 -16.513 1.00 96.62 224 GLN A C 1
ATOM 1864 O O . GLN A 1 224 ? 4.521 9.746 -17.601 1.00 96.62 224 GLN A O 1
ATOM 1869 N N . GLU A 1 225 ? 5.286 11.468 -16.374 1.00 96.56 225 GLU A N 1
ATOM 1870 C CA . GLU A 1 225 ? 5.804 12.271 -17.491 1.00 96.56 225 GLU A CA 1
ATOM 1871 C C . GLU A 1 225 ? 6.843 11.480 -18.297 1.00 96.56 225 GLU A C 1
ATOM 1873 O O . GLU A 1 225 ? 6.750 11.380 -19.514 1.00 96.56 225 GLU A O 1
ATOM 1878 N N . THR A 1 226 ? 7.767 10.797 -17.613 1.00 95.31 226 THR A N 1
ATOM 1879 C CA . THR A 1 226 ? 8.771 9.927 -18.250 1.00 95.31 226 THR A CA 1
ATOM 1880 C C . THR A 1 226 ? 8.135 8.792 -19.072 1.00 95.31 226 THR A C 1
ATOM 1882 O O . THR A 1 226 ? 8.664 8.402 -20.114 1.00 95.31 226 THR A O 1
ATOM 1885 N N . LEU A 1 227 ? 7.019 8.221 -18.602 1.00 94.94 227 LEU A N 1
ATOM 1886 C CA . LEU A 1 227 ? 6.275 7.192 -19.335 1.00 94.94 227 LEU A CA 1
ATOM 1887 C C . LEU A 1 227 ? 5.552 7.780 -20.553 1.00 94.94 227 LEU A C 1
ATOM 1889 O O . LEU A 1 227 ? 5.546 7.142 -21.598 1.00 94.94 227 LEU A O 1
ATOM 1893 N N . GLU A 1 228 ? 4.980 8.977 -20.431 1.00 95.19 228 GLU A N 1
ATOM 1894 C CA . GLU A 1 228 ? 4.285 9.672 -21.522 1.00 95.19 228 GLU A CA 1
ATOM 1895 C C . GLU A 1 228 ? 5.248 10.132 -22.622 1.00 95.19 228 GLU A C 1
ATOM 1897 O O . GLU A 1 228 ? 4.968 9.942 -23.804 1.00 95.19 228 GLU A O 1
ATOM 1902 N N . GLU A 1 229 ? 6.419 10.663 -22.254 1.00 93.25 229 GLU A N 1
ATOM 1903 C CA . GLU A 1 229 ? 7.490 10.992 -23.203 1.00 93.25 229 GLU A CA 1
ATOM 1904 C C . GLU A 1 229 ? 7.913 9.769 -24.019 1.00 93.25 229 GLU A C 1
ATOM 1906 O O . GLU A 1 229 ? 8.186 9.872 -25.215 1.00 93.25 229 GLU A O 1
ATOM 1911 N N . SER A 1 230 ? 7.921 8.596 -23.383 1.00 93.50 230 SER A N 1
ATOM 1912 C CA . SER A 1 230 ? 8.306 7.351 -24.030 1.00 93.50 230 SER A CA 1
ATOM 1913 C C . SER A 1 230 ? 7.407 6.943 -25.186 1.00 93.50 230 SER A C 1
ATOM 1915 O O . SER A 1 230 ? 7.896 6.407 -26.182 1.00 93.50 230 SER A O 1
ATOM 1917 N N . ASP A 1 231 ? 6.110 7.221 -25.080 1.00 92.19 231 ASP A N 1
ATOM 1918 C CA . ASP A 1 231 ? 5.139 6.881 -26.118 1.00 92.19 231 ASP A CA 1
ATOM 1919 C C . ASP A 1 231 ? 5.332 7.735 -27.391 1.00 92.19 231 ASP A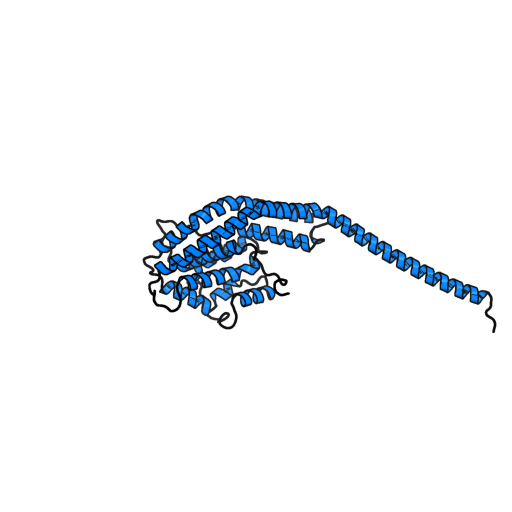 C 1
ATOM 1921 O O . ASP A 1 231 ? 4.808 7.396 -28.453 1.00 92.19 231 ASP A O 1
ATOM 1925 N N . LEU A 1 232 ? 6.112 8.822 -27.310 1.00 92.19 232 LEU A N 1
ATOM 1926 C CA . LEU A 1 232 ? 6.446 9.708 -28.430 1.00 92.19 232 LEU A CA 1
ATOM 1927 C C . LEU A 1 232 ? 7.806 9.385 -29.075 1.00 92.19 232 LEU A C 1
ATOM 1929 O O . LEU A 1 232 ? 8.170 9.984 -30.091 1.00 92.19 232 LEU A O 1
ATOM 1933 N N . GLU A 1 233 ? 8.584 8.472 -28.493 1.00 91.12 233 GLU A N 1
ATOM 1934 C CA . GLU A 1 233 ? 9.937 8.161 -28.949 1.00 91.12 233 GLU A CA 1
ATOM 1935 C C . GLU A 1 233 ? 9.973 7.139 -30.084 1.00 91.12 233 GLU A C 1
ATOM 1937 O O . GLU A 1 233 ? 9.114 6.276 -30.220 1.00 91.12 233 GLU A O 1
ATOM 1942 N N . HIS A 1 234 ? 11.046 7.193 -30.881 1.00 88.38 234 HIS A N 1
ATOM 1943 C CA . HIS A 1 234 ? 11.275 6.217 -31.949 1.00 88.38 234 HIS A CA 1
ATOM 1944 C C . HIS A 1 234 ? 11.460 4.783 -31.422 1.00 88.38 234 HIS A C 1
ATOM 1946 O O . HIS A 1 234 ? 11.109 3.836 -32.115 1.00 88.38 234 HIS A O 1
ATOM 1952 N N . PHE A 1 235 ? 12.005 4.640 -30.207 1.00 90.25 235 PHE A N 1
ATOM 1953 C CA . PHE A 1 235 ? 12.148 3.366 -29.497 1.00 90.25 235 PHE A CA 1
ATOM 1954 C C . PHE A 1 235 ? 11.340 3.412 -28.193 1.00 90.25 235 PHE A C 1
ATOM 1956 O O . PHE A 1 235 ? 11.917 3.669 -27.128 1.00 90.25 235 PHE A O 1
ATOM 1963 N N . PRO A 1 236 ? 10.019 3.194 -28.244 1.00 91.12 236 PRO A N 1
ATOM 1964 C CA . PRO A 1 236 ? 9.163 3.281 -27.068 1.00 91.12 236 PRO A CA 1
ATOM 1965 C C . PRO A 1 236 ? 9.557 2.259 -25.993 1.00 91.12 236 PRO A C 1
ATOM 1967 O O . PRO A 1 236 ? 10.019 1.147 -26.267 1.00 91.12 236 PRO A O 1
ATOM 1970 N N . LEU A 1 237 ? 9.359 2.615 -24.724 1.00 92.44 237 LEU A N 1
ATOM 1971 C CA . LEU A 1 237 ? 9.805 1.816 -23.580 1.00 92.44 237 LEU A CA 1
ATOM 1972 C C . LEU A 1 237 ? 9.078 0.472 -23.475 1.00 92.44 237 LEU A C 1
ATOM 1974 O O . LEU A 1 237 ? 9.626 -0.469 -22.899 1.00 92.44 237 LEU A O 1
ATOM 1978 N N . HIS A 1 238 ? 7.879 0.334 -24.048 1.00 91.62 238 HIS A N 1
ATOM 1979 C CA . HIS A 1 238 ? 7.169 -0.947 -24.064 1.00 91.62 238 HIS A CA 1
ATOM 1980 C C . HIS A 1 238 ? 7.942 -2.052 -24.811 1.00 91.62 238 HIS A C 1
ATOM 1982 O O . HIS A 1 238 ? 7.670 -3.233 -24.601 1.00 91.62 238 HIS A O 1
ATOM 1988 N N . GLU A 1 239 ? 8.933 -1.699 -25.639 1.00 90.88 239 GLU A N 1
ATOM 1989 C CA . GLU A 1 239 ? 9.871 -2.647 -26.255 1.00 90.88 239 GLU A CA 1
ATOM 1990 C C . GLU A 1 239 ? 10.921 -3.216 -25.282 1.00 90.88 239 GLU A C 1
ATOM 1992 O O . GLU A 1 239 ? 11.570 -4.215 -25.590 1.00 90.88 239 GLU A O 1
ATOM 1997 N N . SER A 1 240 ? 11.035 -2.641 -24.079 1.00 92.00 240 SER A N 1
ATOM 1998 C CA . SER A 1 240 ? 11.710 -3.216 -22.908 1.00 92.00 240 SER A CA 1
ATOM 1999 C C . SER A 1 240 ? 10.676 -3.584 -21.830 1.00 92.00 240 SER A C 1
ATOM 2001 O O . SER A 1 240 ? 10.540 -2.865 -20.831 1.00 92.00 240 SER A O 1
ATOM 2003 N N . PRO A 1 241 ? 9.955 -4.720 -21.958 1.00 89.88 241 PRO A N 1
ATOM 2004 C CA . PRO A 1 241 ? 8.797 -5.027 -21.113 1.00 89.88 241 PRO A CA 1
ATOM 2005 C C . PRO A 1 241 ? 9.108 -5.061 -19.615 1.00 89.88 241 PRO A C 1
ATOM 2007 O O . PRO A 1 241 ? 8.292 -4.658 -18.786 1.00 89.88 241 PRO A O 1
ATOM 2010 N N . GLU A 1 242 ? 10.300 -5.534 -19.245 1.00 90.88 242 GLU A N 1
ATOM 2011 C CA . GLU A 1 242 ? 10.704 -5.603 -17.845 1.00 90.88 242 GLU A CA 1
ATOM 2012 C C . GLU A 1 242 ? 10.918 -4.213 -17.236 1.00 90.88 242 GLU A C 1
ATOM 2014 O O . GLU A 1 242 ? 10.414 -3.944 -16.143 1.00 90.88 242 GLU A O 1
ATOM 2019 N N . LEU A 1 243 ? 11.625 -3.325 -17.942 1.00 92.75 243 LEU A N 1
ATOM 2020 C CA . LEU A 1 243 ? 11.876 -1.958 -17.489 1.00 92.75 243 LEU A CA 1
ATOM 2021 C C . LEU A 1 243 ? 10.576 -1.150 -17.450 1.00 92.75 243 LEU A C 1
ATOM 2023 O O . LEU A 1 243 ? 10.306 -0.492 -16.446 1.00 92.75 243 LEU A O 1
ATOM 2027 N N . TYR A 1 244 ? 9.736 -1.291 -18.478 1.00 93.88 244 TYR A N 1
ATOM 2028 C CA . TYR A 1 244 ? 8.401 -0.698 -18.527 1.00 93.88 244 TYR A CA 1
ATOM 2029 C C . TYR A 1 244 ? 7.553 -1.094 -17.312 1.00 93.88 244 TYR A C 1
ATOM 2031 O O . TYR A 1 244 ? 7.008 -0.239 -16.611 1.00 93.88 244 TYR A O 1
ATOM 2039 N N . ARG A 1 245 ? 7.495 -2.396 -17.001 1.00 92.06 245 ARG A N 1
ATOM 2040 C CA . ARG A 1 245 ? 6.755 -2.916 -15.844 1.00 92.06 245 ARG A CA 1
ATOM 2041 C C . ARG A 1 245 ? 7.307 -2.378 -14.523 1.00 92.06 245 ARG A C 1
ATOM 2043 O O . ARG A 1 245 ? 6.520 -1.991 -13.664 1.00 92.06 245 ARG A O 1
ATOM 2050 N N . ARG A 1 246 ? 8.634 -2.342 -14.352 1.00 93.38 246 ARG A N 1
ATOM 2051 C CA . ARG A 1 246 ? 9.276 -1.819 -13.131 1.00 93.38 246 ARG A CA 1
ATOM 2052 C C . ARG A 1 246 ? 8.981 -0.330 -12.927 1.00 93.38 246 ARG A C 1
ATOM 2054 O O . ARG A 1 246 ? 8.678 0.068 -11.806 1.00 93.38 246 ARG A O 1
ATOM 2061 N N . LEU A 1 247 ? 9.014 0.469 -13.995 1.00 94.88 247 LEU A N 1
ATOM 2062 C CA . LEU A 1 247 ? 8.667 1.892 -13.948 1.00 94.88 247 LEU A CA 1
ATOM 2063 C C . LEU A 1 247 ? 7.197 2.115 -13.605 1.00 94.88 247 LEU A C 1
ATOM 2065 O O . LEU A 1 247 ? 6.902 2.863 -12.676 1.00 94.88 247 LEU A O 1
ATOM 2069 N N . LYS A 1 248 ? 6.279 1.407 -14.276 1.00 94.50 248 LYS A N 1
ATOM 2070 C CA . LYS A 1 248 ? 4.846 1.463 -13.954 1.00 94.50 248 LYS A CA 1
ATOM 2071 C C . LYS A 1 248 ? 4.555 1.076 -12.509 1.00 94.50 248 LYS A C 1
ATOM 2073 O O . LYS A 1 248 ? 3.808 1.778 -11.835 1.00 94.50 248 LYS A O 1
ATOM 2078 N N . TYR A 1 249 ? 5.166 -0.006 -12.031 1.00 93.44 249 TYR A N 1
ATOM 2079 C CA . TYR A 1 249 ? 5.033 -0.446 -10.646 1.00 93.44 249 TYR A CA 1
ATOM 2080 C C . TYR A 1 249 ? 5.552 0.621 -9.672 1.00 93.44 249 TYR A C 1
ATOM 2082 O O . TYR A 1 249 ? 4.852 1.007 -8.737 1.00 93.44 249 TYR A O 1
ATOM 2090 N N . LYS A 1 250 ? 6.750 1.176 -9.912 1.00 95.56 250 LYS A N 1
ATOM 2091 C CA . LYS A 1 250 ? 7.304 2.225 -9.045 1.00 95.56 250 LYS A CA 1
ATOM 2092 C C . LYS A 1 250 ? 6.429 3.481 -9.040 1.00 95.56 250 LYS A C 1
ATOM 2094 O O . LYS A 1 250 ? 6.162 4.032 -7.980 1.00 95.56 250 LYS A O 1
ATOM 2099 N N . LYS A 1 251 ? 5.922 3.896 -10.200 1.00 96.12 251 LYS A N 1
ATOM 2100 C CA . LYS A 1 251 ? 4.974 5.007 -10.300 1.00 96.12 251 LYS A CA 1
ATOM 2101 C C . LYS A 1 251 ? 3.693 4.735 -9.505 1.00 96.12 251 LYS A C 1
ATOM 2103 O O . LYS A 1 251 ? 3.290 5.578 -8.714 1.00 96.12 251 LYS A O 1
ATOM 2108 N N . ALA A 1 252 ? 3.079 3.563 -9.671 1.00 94.81 252 ALA A N 1
ATOM 2109 C CA . ALA A 1 252 ? 1.827 3.204 -8.999 1.00 94.81 252 ALA A CA 1
ATOM 2110 C C . ALA A 1 252 ? 1.978 3.062 -7.474 1.00 94.81 252 ALA A C 1
ATOM 2112 O O . ALA A 1 252 ? 1.109 3.498 -6.725 1.00 94.81 252 ALA A O 1
ATOM 2113 N N . THR A 1 253 ? 3.091 2.492 -7.007 1.00 95.62 253 THR A N 1
ATOM 2114 C CA . THR A 1 253 ? 3.413 2.388 -5.570 1.00 95.62 253 THR A CA 1
ATOM 2115 C C . THR A 1 253 ? 3.611 3.760 -4.923 1.00 95.62 253 THR A C 1
ATOM 2117 O O . THR A 1 253 ? 3.062 4.004 -3.852 1.00 95.62 253 THR A O 1
ATOM 2120 N N . LEU A 1 254 ? 4.338 4.680 -5.571 1.00 96.69 254 LEU A N 1
ATOM 2121 C CA . LEU A 1 254 ? 4.496 6.053 -5.075 1.00 96.69 254 LEU A CA 1
ATOM 2122 C C . LEU A 1 254 ? 3.172 6.827 -5.107 1.00 96.69 254 LEU A C 1
ATOM 2124 O O . LEU A 1 254 ? 2.825 7.471 -4.123 1.00 96.69 254 LEU A O 1
ATOM 2128 N N . ASP A 1 255 ? 2.409 6.714 -6.196 1.00 96.75 255 ASP A N 1
ATOM 2129 C CA . ASP A 1 255 ? 1.078 7.320 -6.323 1.00 96.75 255 ASP A CA 1
ATOM 2130 C C . ASP A 1 255 ? 0.108 6.792 -5.253 1.00 96.75 255 ASP A C 1
ATOM 2132 O O . ASP A 1 255 ? -0.625 7.546 -4.621 1.00 96.75 255 ASP A O 1
ATOM 2136 N N . THR A 1 256 ? 0.129 5.490 -4.973 1.00 96.62 256 THR A N 1
ATOM 2137 C CA . THR A 1 256 ? -0.682 4.910 -3.897 1.00 96.62 256 THR A CA 1
ATOM 2138 C C . THR A 1 256 ? -0.250 5.446 -2.540 1.00 96.62 256 THR A C 1
ATOM 2140 O O . THR A 1 256 ? -1.090 5.940 -1.788 1.00 96.62 256 THR A O 1
ATOM 2143 N N . LEU A 1 257 ? 1.052 5.421 -2.241 1.00 96.62 257 LEU A N 1
ATOM 2144 C CA . LEU A 1 257 ? 1.587 5.898 -0.969 1.00 96.62 257 LEU A CA 1
ATOM 2145 C C . LEU A 1 257 ? 1.272 7.383 -0.726 1.00 96.62 257 LEU A C 1
ATOM 2147 O O . LEU A 1 257 ? 0.893 7.737 0.387 1.00 96.62 257 LEU A O 1
ATOM 2151 N N . SER A 1 258 ? 1.345 8.252 -1.740 1.00 96.19 258 SER A N 1
ATOM 2152 C CA . SER A 1 258 ? 1.010 9.677 -1.580 1.00 96.19 258 SER A CA 1
ATOM 2153 C C . SER A 1 258 ? -0.477 9.920 -1.276 1.00 96.19 258 SER A C 1
ATOM 2155 O O . SER A 1 258 ? -0.829 10.899 -0.609 1.00 96.19 258 SER A O 1
ATOM 2157 N N . ASN A 1 259 ? -1.352 9.009 -1.710 1.00 96.12 259 ASN A N 1
ATOM 2158 C CA . ASN A 1 259 ? -2.801 9.112 -1.556 1.00 96.12 259 ASN A CA 1
ATOM 2159 C C . ASN A 1 259 ? -3.356 8.435 -0.289 1.00 96.12 259 ASN A C 1
ATOM 2161 O O . ASN A 1 259 ? -4.459 8.784 0.139 1.00 96.12 259 ASN A O 1
ATOM 2165 N N . LEU A 1 260 ? -2.629 7.504 0.342 1.00 95.25 260 LEU A N 1
ATOM 2166 C CA . LEU A 1 260 ? -3.044 6.9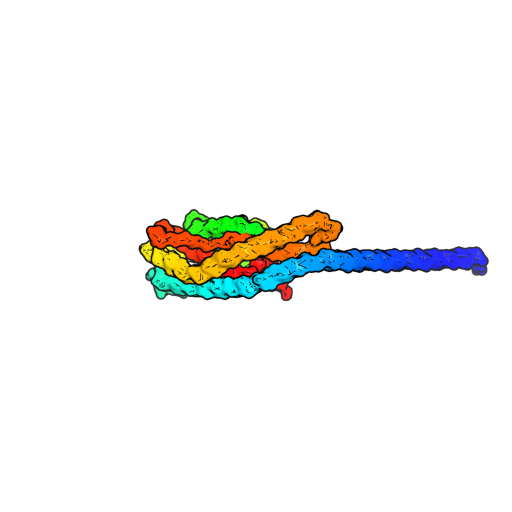12 1.625 1.00 95.25 260 LEU A CA 1
ATOM 2167 C C . LEU A 1 260 ? -3.163 7.992 2.702 1.00 95.25 260 LEU A C 1
ATOM 2169 O O . LEU A 1 260 ? -2.372 8.925 2.744 1.00 95.25 260 LEU A O 1
ATOM 2173 N N . ARG A 1 261 ? -4.142 7.894 3.598 1.00 91.88 261 ARG A N 1
ATOM 2174 C CA . ARG A 1 261 ? -4.339 8.866 4.682 1.00 91.88 261 ARG A CA 1
ATOM 2175 C C . ARG A 1 261 ? -4.770 8.155 5.953 1.00 91.88 261 ARG A C 1
ATOM 2177 O O . ARG A 1 261 ? -5.372 7.094 5.871 1.00 91.88 261 ARG A O 1
ATOM 2184 N N . LEU A 1 262 ? -4.478 8.756 7.097 1.00 92.00 262 LEU A N 1
ATOM 2185 C CA . LEU A 1 262 ? -5.139 8.419 8.352 1.00 92.00 262 LEU A CA 1
ATOM 2186 C C . LEU A 1 262 ? -6.285 9.406 8.579 1.00 92.00 262 LEU A C 1
ATOM 2188 O O . LEU A 1 262 ? -6.233 10.546 8.113 1.00 92.00 262 LEU A O 1
ATOM 2192 N N . GLN A 1 263 ? -7.347 8.948 9.238 1.00 89.88 263 GLN A N 1
ATOM 2193 C CA . GLN A 1 263 ? -8.469 9.813 9.583 1.00 89.88 263 GLN A CA 1
ATOM 2194 C C . GLN A 1 263 ? -8.060 10.696 10.763 1.00 89.88 263 GLN A C 1
ATOM 2196 O O . GLN A 1 263 ? -7.704 10.195 11.827 1.00 89.88 263 GLN A O 1
ATOM 2201 N N . GLU A 1 264 ? -8.142 12.012 10.585 1.00 89.94 264 GLU A N 1
ATOM 2202 C CA . GLU A 1 264 ? -8.040 12.944 11.702 1.00 89.94 264 GLU A CA 1
ATOM 2203 C C . GLU A 1 264 ? -9.375 12.966 12.463 1.00 89.94 264 GLU A C 1
ATOM 2205 O O . GLU A 1 264 ? -10.459 13.084 11.885 1.00 89.94 264 GLU A O 1
ATOM 2210 N N . ILE A 1 265 ? -9.276 12.806 13.774 1.00 91.50 265 ILE A N 1
ATOM 2211 C CA . ILE A 1 265 ? -10.351 12.846 14.757 1.00 91.50 265 ILE A CA 1
ATOM 2212 C C . ILE A 1 265 ? -10.181 14.155 15.525 1.00 91.50 265 ILE A C 1
ATOM 2214 O O . ILE A 1 265 ? -9.102 14.469 16.027 1.00 91.50 265 ILE A O 1
ATOM 2218 N N . ASP A 1 266 ? -11.242 14.955 15.563 1.00 89.88 266 ASP A N 1
ATOM 2219 C CA . ASP A 1 266 ? -11.272 16.177 16.361 1.00 89.88 266 ASP A CA 1
ATOM 2220 C C . ASP A 1 266 ? -11.502 15.814 17.828 1.00 89.88 266 ASP A C 1
ATOM 2222 O O . ASP A 1 266 ? -12.475 15.133 18.163 1.00 89.88 266 ASP A O 1
ATOM 2226 N N . ARG A 1 267 ? -10.639 16.325 18.709 1.00 90.38 267 ARG A N 1
ATOM 2227 C CA . ARG A 1 267 ? -10.708 16.091 20.152 1.00 90.38 267 ARG A CA 1
ATOM 2228 C C . ARG A 1 267 ? -12.048 16.466 20.761 1.00 90.38 267 ARG A C 1
ATOM 2230 O O . ARG A 1 267 ? -12.522 15.761 21.642 1.00 90.38 267 ARG A O 1
ATOM 2237 N N . ASN A 1 268 ? -12.687 17.518 20.257 1.00 91.12 268 ASN A N 1
ATOM 2238 C CA . ASN A 1 268 ? -13.985 17.962 20.768 1.00 91.12 268 ASN A CA 1
ATOM 2239 C C . ASN A 1 268 ? -15.147 17.057 20.329 1.00 91.12 268 ASN A C 1
ATOM 2241 O O . ASN A 1 268 ? -16.254 17.170 20.850 1.00 91.12 268 ASN A O 1
ATOM 2245 N N . ASN A 1 269 ? -14.911 16.183 19.350 1.00 91.25 269 ASN A N 1
ATOM 2246 C CA . ASN A 1 269 ? -15.921 15.333 18.734 1.00 91.25 269 ASN A CA 1
ATOM 2247 C C . ASN A 1 269 ? -15.556 13.839 18.782 1.00 91.25 269 ASN A C 1
ATOM 2249 O O . ASN A 1 269 ? -16.293 13.037 18.214 1.00 91.25 269 ASN A O 1
ATOM 2253 N N . ALA A 1 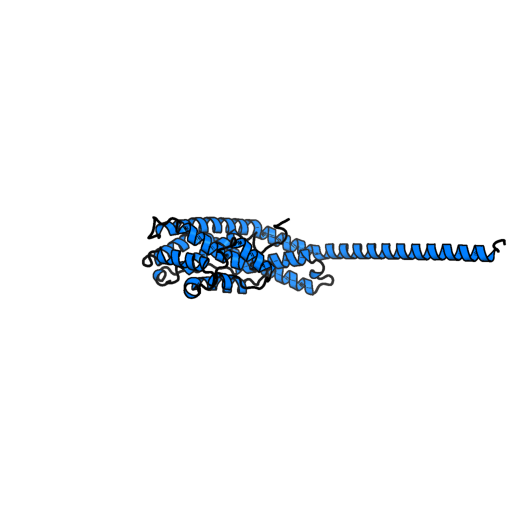270 ? -14.469 13.449 19.460 1.00 92.38 270 ALA A N 1
ATOM 2254 C CA . ALA A 1 270 ? -13.984 12.067 19.505 1.00 92.38 270 ALA A CA 1
ATOM 2255 C C . ALA A 1 270 ? -15.066 11.086 19.996 1.00 92.38 270 ALA A C 1
ATOM 2257 O O . ALA A 1 270 ? -15.287 10.038 19.392 1.00 92.38 270 ALA A O 1
ATOM 2258 N N . ASP A 1 271 ? -15.847 11.483 21.002 1.00 91.44 271 ASP A N 1
ATOM 2259 C CA . ASP A 1 271 ? -16.950 10.675 21.530 1.00 91.44 271 ASP A CA 1
ATOM 2260 C C . ASP A 1 271 ? -18.122 10.503 20.554 1.00 91.44 271 ASP A C 1
ATOM 2262 O O . ASP A 1 271 ? -19.013 9.693 20.800 1.00 91.44 271 ASP A O 1
ATOM 2266 N N . ARG A 1 272 ? -18.176 11.237 19.439 1.00 92.38 272 ARG A N 1
ATOM 2267 C CA . ARG A 1 272 ? -19.259 11.118 18.445 1.00 92.38 272 ARG A CA 1
ATOM 2268 C C . ARG A 1 272 ? -18.995 10.040 17.395 1.00 92.38 272 ARG A C 1
ATOM 2270 O O . ARG A 1 272 ? -19.906 9.705 16.640 1.00 92.38 272 ARG A O 1
ATOM 2277 N N . PHE A 1 273 ? -17.791 9.476 17.355 1.00 91.00 273 PHE A N 1
ATOM 2278 C CA . PHE A 1 273 ? -17.430 8.420 16.415 1.00 91.00 273 PHE A CA 1
ATOM 2279 C C . PHE A 1 273 ? -17.885 7.052 16.933 1.00 91.00 273 PHE A C 1
ATOM 2281 O O . PHE A 1 273 ? -17.152 6.331 17.606 1.00 91.00 273 PHE A O 1
ATOM 2288 N N . TYR A 1 274 ? -19.130 6.688 16.617 1.00 91.19 274 TYR A N 1
ATOM 2289 C CA . TYR A 1 274 ? -19.695 5.376 16.958 1.00 91.19 274 TYR A CA 1
ATOM 2290 C C . TYR A 1 274 ? -19.030 4.216 16.205 1.00 91.19 274 TYR A C 1
ATOM 2292 O O . TYR A 1 274 ? -19.080 3.086 16.676 1.00 91.19 274 TYR A O 1
ATOM 2300 N N . ASN A 1 275 ? -18.371 4.503 15.082 1.00 93.56 275 ASN A N 1
ATOM 2301 C CA . ASN A 1 275 ? -17.597 3.568 14.268 1.00 93.56 275 ASN A CA 1
ATOM 2302 C C . ASN A 1 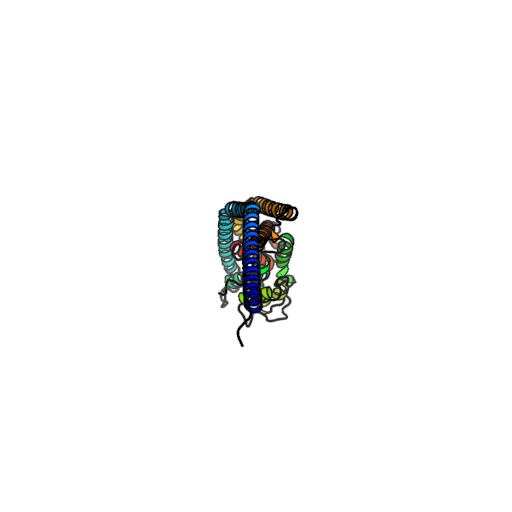275 ? -16.127 3.447 14.730 1.00 93.56 275 ASN A C 1
ATOM 2304 O O . ASN A 1 275 ? -15.213 3.309 13.912 1.00 93.56 275 ASN A O 1
ATOM 2308 N N . TYR A 1 276 ? -15.874 3.574 16.037 1.00 94.50 276 TYR A N 1
ATOM 2309 C CA . TYR A 1 276 ? -14.521 3.622 16.600 1.00 94.50 276 TYR A CA 1
ATOM 2310 C C . TYR A 1 276 ? -13.712 2.358 16.287 1.00 94.50 276 TYR A C 1
ATOM 2312 O O . TYR A 1 276 ? -12.530 2.461 15.974 1.00 94.50 276 TYR A O 1
ATOM 2320 N N . VAL A 1 277 ? -14.347 1.180 16.267 1.00 95.81 277 VAL A N 1
ATOM 2321 C CA . VAL A 1 277 ? -13.681 -0.081 15.901 1.00 95.81 277 VAL A CA 1
ATOM 2322 C C . VAL A 1 277 ? -13.245 -0.051 14.439 1.00 95.81 277 VAL A C 1
ATOM 2324 O O . VAL A 1 277 ? -12.102 -0.382 14.126 1.00 95.81 277 VAL A O 1
ATOM 2327 N N . SER A 1 278 ? -14.125 0.403 13.544 1.00 96.69 278 SER A N 1
ATOM 2328 C CA . SER A 1 278 ? -13.815 0.552 12.118 1.00 96.69 278 SER A CA 1
ATOM 2329 C C . SER A 1 278 ? -12.652 1.517 11.886 1.00 96.69 278 SER A C 1
ATOM 2331 O O . SER A 1 278 ? -11.752 1.223 11.100 1.00 96.69 278 SER A O 1
ATOM 2333 N N . LEU A 1 279 ? -12.642 2.656 12.584 1.00 96.62 279 LEU A N 1
ATOM 2334 C CA . LEU A 1 279 ? -11.570 3.651 12.499 1.00 96.62 279 LEU A CA 1
ATOM 2335 C C . LEU A 1 279 ? -10.230 3.101 12.986 1.00 96.62 279 LEU A C 1
ATOM 2337 O O . LEU A 1 279 ? -9.201 3.346 12.351 1.00 96.62 279 LEU A O 1
ATOM 2341 N N . SER A 1 280 ? -10.232 2.334 14.073 1.00 96.94 280 SER A N 1
ATOM 2342 C CA . SER A 1 280 ? -9.021 1.701 14.584 1.00 96.94 280 SER A CA 1
ATOM 2343 C C . SER A 1 280 ? -8.498 0.610 13.653 1.00 96.94 280 SER A C 1
ATOM 2345 O O . SER A 1 280 ? -7.316 0.623 13.321 1.00 96.94 280 SER A O 1
ATOM 2347 N N . ILE A 1 281 ? -9.367 -0.283 13.158 1.00 97.62 281 ILE A N 1
ATOM 2348 C CA . ILE A 1 281 ? -8.992 -1.314 12.175 1.00 97.62 281 ILE A CA 1
ATOM 2349 C C . ILE A 1 281 ? -8.423 -0.657 10.917 1.00 97.62 281 ILE A C 1
ATOM 2351 O O . ILE A 1 281 ? -7.379 -1.079 10.427 1.00 97.62 281 ILE A O 1
ATOM 2355 N N . TYR A 1 282 ? -9.080 0.390 10.409 1.00 97.69 282 TYR A N 1
ATOM 2356 C CA . TYR A 1 282 ? -8.604 1.163 9.265 1.00 97.69 282 TYR A CA 1
ATOM 2357 C C . TYR A 1 282 ? -7.217 1.759 9.520 1.00 97.69 282 TYR A C 1
ATOM 2359 O O . TYR A 1 282 ? -6.323 1.602 8.691 1.00 97.69 282 TYR A O 1
ATOM 2367 N N . THR A 1 283 ? -7.021 2.396 10.677 1.00 97.88 283 THR A N 1
ATOM 2368 C CA . THR A 1 283 ? -5.740 3.001 11.063 1.00 97.88 283 THR A CA 1
ATOM 2369 C C . THR A 1 283 ? -4.632 1.951 11.092 1.00 97.88 283 THR A C 1
ATOM 2371 O O . THR A 1 283 ? -3.626 2.104 10.401 1.00 97.88 283 THR A O 1
ATOM 2374 N N . CYS A 1 284 ? -4.846 0.837 11.794 1.00 98.31 284 CYS A N 1
ATOM 2375 C CA . CYS A 1 284 ? -3.894 -0.271 11.844 1.00 98.31 284 CYS A CA 1
ATOM 2376 C C . CYS A 1 284 ? -3.641 -0.888 10.459 1.00 98.31 284 CYS A C 1
ATOM 2378 O O . CYS A 1 284 ? -2.506 -1.222 10.139 1.00 98.31 284 CYS A O 1
ATOM 2380 N N . ALA A 1 285 ? -4.658 -0.993 9.601 1.00 98.31 285 ALA A N 1
ATOM 2381 C CA . ALA A 1 285 ? -4.508 -1.543 8.256 1.00 98.31 285 ALA A CA 1
ATOM 2382 C C . ALA A 1 285 ? -3.675 -0.630 7.338 1.00 98.31 285 ALA A C 1
ATOM 2384 O O . ALA A 1 285 ? -2.899 -1.124 6.519 1.00 98.31 285 ALA A O 1
ATOM 2385 N N . ILE A 1 286 ? -3.790 0.695 7.484 1.00 98.12 286 ILE A N 1
ATOM 2386 C CA . ILE A 1 286 ? -2.918 1.658 6.796 1.00 98.12 286 ILE A CA 1
ATOM 2387 C C . ILE A 1 286 ? -1.478 1.538 7.306 1.00 98.12 286 ILE A C 1
ATOM 2389 O O . ILE A 1 286 ? -0.552 1.528 6.495 1.00 98.12 286 ILE A O 1
ATOM 2393 N N . LEU A 1 287 ? -1.279 1.393 8.620 1.00 98.31 287 LEU A N 1
ATOM 2394 C CA . LEU A 1 287 ? 0.051 1.179 9.199 1.00 98.31 287 LEU A CA 1
ATOM 2395 C C . LEU A 1 287 ? 0.673 -0.132 8.697 1.00 98.31 287 LEU A C 1
ATOM 2397 O O . LEU A 1 287 ? 1.810 -0.115 8.234 1.00 98.31 287 LEU A O 1
ATOM 2401 N N . HIS A 1 288 ? -0.089 -1.230 8.663 1.00 98.19 288 HIS A N 1
ATOM 2402 C CA . HIS A 1 288 ? 0.324 -2.486 8.028 1.00 98.19 288 HIS A CA 1
ATOM 2403 C C . HIS A 1 288 ? 0.699 -2.295 6.557 1.00 98.19 288 HIS A C 1
ATOM 2405 O O . HIS A 1 288 ? 1.726 -2.807 6.111 1.00 98.19 288 HIS A O 1
ATOM 2411 N N . ALA A 1 289 ? -0.107 -1.549 5.795 1.00 97.50 289 ALA A N 1
ATOM 2412 C CA . ALA A 1 289 ? 0.188 -1.282 4.395 1.00 97.50 289 ALA A CA 1
ATOM 2413 C C . ALA A 1 289 ? 1.527 -0.553 4.244 1.00 97.50 289 ALA A C 1
ATOM 2415 O O . ALA A 1 289 ? 2.357 -0.972 3.443 1.00 97.50 289 ALA A O 1
ATOM 2416 N N . ILE A 1 290 ? 1.774 0.492 5.031 1.00 97.25 290 ILE A N 1
ATOM 2417 C CA . ILE A 1 290 ? 2.993 1.302 4.922 1.00 97.25 290 ILE A CA 1
ATOM 2418 C C . ILE A 1 290 ? 4.220 0.547 5.446 1.00 97.25 290 ILE A C 1
ATOM 2420 O O . ILE A 1 290 ? 5.254 0.544 4.781 1.00 97.25 290 ILE A O 1
ATOM 2424 N N . GLN A 1 291 ? 4.091 -0.185 6.554 1.00 97.06 291 GLN A N 1
ATOM 2425 C CA . GLN A 1 291 ? 5.116 -1.118 7.035 1.00 97.06 291 GLN A CA 1
ATOM 2426 C C . GLN A 1 291 ? 5.449 -2.187 5.978 1.00 97.06 291 GLN A C 1
ATOM 2428 O O . GLN A 1 291 ? 6.595 -2.591 5.804 1.00 97.06 291 GLN A O 1
ATOM 2433 N N . GLY A 1 292 ? 4.441 -2.650 5.242 1.00 94.25 292 GLY A N 1
ATOM 2434 C CA . GLY A 1 292 ? 4.572 -3.658 4.198 1.00 94.25 292 GLY A CA 1
ATOM 2435 C C . GLY A 1 292 ? 4.947 -3.115 2.819 1.00 94.25 292 GLY A C 1
ATOM 2436 O O . GLY A 1 292 ? 4.800 -3.872 1.859 1.00 94.25 292 GLY A O 1
ATOM 2437 N N . PHE A 1 293 ? 5.397 -1.858 2.677 1.00 94.88 293 PHE A N 1
ATOM 2438 C CA . PHE A 1 293 ? 5.582 -1.181 1.379 1.00 94.88 293 PHE A CA 1
ATOM 2439 C C . PHE A 1 293 ? 6.351 -2.013 0.340 1.00 94.88 293 PHE A C 1
ATOM 2441 O O . PHE A 1 293 ? 5.914 -2.171 -0.800 1.00 94.88 293 PHE A O 1
ATOM 2448 N N . TYR A 1 294 ? 7.480 -2.606 0.736 1.00 90.81 294 TYR A N 1
ATOM 2449 C CA . TYR A 1 294 ? 8.320 -3.406 -0.165 1.00 90.81 294 TYR A CA 1
ATOM 2450 C C . TYR A 1 294 ? 7.692 -4.743 -0.587 1.00 90.81 294 TYR A C 1
ATOM 2452 O O . TYR A 1 294 ? 8.183 -5.379 -1.515 1.00 90.81 294 TYR A O 1
ATOM 2460 N N . SER A 1 295 ? 6.607 -5.157 0.069 1.00 90.81 295 SER A N 1
ATOM 2461 C CA . SER A 1 295 ? 5.873 -6.396 -0.206 1.00 90.81 295 SER A CA 1
ATOM 2462 C C . SER A 1 295 ? 4.559 -6.173 -0.966 1.00 90.81 295 SER A C 1
ATOM 2464 O O . SER A 1 295 ? 3.744 -7.089 -1.060 1.00 90.81 295 SER A O 1
ATOM 2466 N N . TRP A 1 296 ? 4.303 -4.958 -1.464 1.00 93.62 296 TRP A N 1
ATOM 2467 C CA . TRP A 1 296 ? 3.087 -4.658 -2.224 1.00 93.62 296 TRP A CA 1
ATOM 2468 C C . TRP A 1 296 ? 3.022 -5.442 -3.537 1.00 93.62 296 TRP A C 1
ATOM 2470 O O . TRP A 1 296 ? 4.015 -5.650 -4.228 1.00 93.62 296 TRP A O 1
ATOM 2480 N N . GLY A 1 297 ? 1.814 -5.863 -3.904 1.00 88.69 297 GLY A N 1
ATOM 2481 C CA . GLY A 1 297 ? 1.611 -6.812 -4.991 1.00 88.69 297 GLY A CA 1
ATOM 2482 C C . GLY A 1 297 ? 1.905 -8.259 -4.588 1.00 88.69 297 GLY A C 1
ATOM 2483 O O . GLY A 1 297 ? 2.205 -8.574 -3.439 1.00 88.69 297 GLY A O 1
ATOM 2484 N N . TRP A 1 298 ? 1.776 -9.153 -5.565 1.00 84.19 298 TRP A N 1
ATOM 2485 C CA . TRP A 1 298 ? 2.123 -10.566 -5.427 1.00 84.19 298 TRP A CA 1
ATOM 2486 C C . TRP A 1 298 ? 3.009 -10.970 -6.598 1.00 84.19 298 TRP A C 1
ATOM 2488 O O . TRP A 1 298 ? 2.622 -10.781 -7.758 1.00 84.19 298 TRP A O 1
ATOM 2498 N N . ASN A 1 299 ? 4.178 -11.542 -6.314 1.00 73.06 299 ASN A N 1
ATOM 2499 C CA . ASN A 1 299 ? 5.080 -12.044 -7.340 1.00 73.06 299 ASN A CA 1
ATOM 2500 C C . ASN A 1 299 ? 4.958 -13.565 -7.430 1.00 73.06 299 ASN A C 1
ATOM 2502 O O . ASN A 1 299 ? 5.057 -14.272 -6.437 1.00 73.06 299 ASN A O 1
ATOM 2506 N N . ARG A 1 300 ? 4.814 -14.105 -8.648 1.00 56.00 300 ARG A N 1
ATOM 2507 C CA . ARG A 1 300 ? 4.853 -15.568 -8.857 1.00 56.00 300 ARG A CA 1
ATOM 2508 C C . ARG A 1 300 ? 6.210 -16.195 -8.498 1.00 56.00 300 ARG A C 1
ATOM 2510 O O . ARG A 1 300 ? 6.294 -17.411 -8.405 1.00 56.00 300 ARG A O 1
ATOM 2517 N N . GLN A 1 301 ? 7.258 -15.380 -8.351 1.00 44.19 301 GLN A N 1
ATOM 2518 C CA . GLN A 1 301 ? 8.616 -15.823 -8.026 1.00 44.19 301 GLN A CA 1
ATOM 2519 C C . GLN A 1 301 ? 8.817 -16.130 -6.538 1.00 44.19 301 GLN A C 1
ATOM 2521 O O . GLN A 1 301 ? 9.787 -16.799 -6.215 1.00 44.19 301 GLN A O 1
ATOM 2526 N N . ASP A 1 302 ? 7.886 -15.755 -5.656 1.00 41.94 302 ASP A N 1
ATOM 2527 C CA . ASP A 1 302 ? 7.985 -16.031 -4.212 1.00 41.94 302 ASP A CA 1
ATOM 2528 C C . ASP A 1 302 ? 7.720 -17.520 -3.863 1.00 41.94 302 ASP A C 1
ATOM 2530 O O . ASP A 1 302 ? 7.536 -17.870 -2.699 1.00 41.94 302 ASP A O 1
ATOM 2534 N N . LYS A 1 303 ? 7.662 -18.408 -4.872 1.00 36.38 303 LYS A N 1
ATOM 2535 C CA . LYS A 1 303 ? 7.335 -19.845 -4.759 1.00 36.38 303 LYS A CA 1
ATOM 2536 C C . LYS A 1 303 ? 8.232 -20.773 -5.595 1.00 36.38 303 LYS A C 1
ATOM 2538 O O . LYS A 1 303 ? 7.829 -21.904 -5.869 1.00 36.38 303 LYS A O 1
ATOM 2543 N N . LEU A 1 304 ? 9.410 -20.312 -6.022 1.00 28.64 304 LEU A N 1
ATOM 2544 C CA . LEU A 1 304 ? 10.439 -21.158 -6.647 1.00 28.64 304 LEU A CA 1
ATOM 2545 C C . LEU A 1 304 ? 11.693 -21.208 -5.781 1.00 28.64 304 LEU A C 1
ATOM 2547 O O . LEU A 1 304 ? 12.194 -20.122 -5.424 1.00 28.64 304 LEU A O 1
#

Radius of gyration: 29.51 Å; chains: 1; bounding box: 55×65×101 Å

Secondary structure (DSSP, 8-state):
-PPPHHHHHHHHHHHHHHHHHHHHHHHHHHHHHHHHHHHHHHHHHHTHHHHHHHHHHHHHHHHHHHHHHHHHHHHHHHHHHHHGGGBTTTTSSS-HHHHHHHHHHHHHHHHHTTTTTS-HHHHHHHHHGGGGHHHH----B--SSSS-HHHHHHHHHHH-TT--THHHHTTBHHHHHHHHHHHHHB-GGGHHHHHHHHHHHHHHHHHHHHHHHHHHHHHHHHHHHHHHHHTTSSS-GGGSHHHHHHHHHHHHHHHHHHH--PPP--GGGGGG-TTHHHHHHHHHHHHHHHHTGGG-S--GGGG-

pLDDT: mean 90.3, std 10.04, range [28.64, 98.31]

Foldseek 3Di:
DDDDPVNVVVVVVVVVVVVVVVVVVVVVVVVVVVVVVVVVVVLCVVCVVLVVLLVVLCVVCVVLLLVLLVLLVQLLVVLLVVLQVQFQCVPDPDGLSVLLLVLLVLLLLLCQAPLQFDFQQVSQVVLVCLLCLVVQQAADDAQPPPDPSNVVSLVVCVVPVPDRSVNVLSHHPVSSVSLVNSLVGGDLQCLLVSLVVSVVSCVVSQVSLVVCLVVLLVSLVVLVVVQVVQVVDPNRCVVVVVSNSSSSRSSSNSSNSSNHDQDDDDSVCSSVSSSSSSSSSSSSNSSVCSNCSVSGRDDPVVPD

Organism: NCBI:txid345631

Sequence (304 aa):
MGFNASDYLSTAALVVSFASAYYTKKQSDSSRIASTNDYRAHLSDKHDKYRTALKQVNDKHKEDIAYLSQEAGNALQIIVEIFDQYDTHNHETRYLRHLVHECSEMVYYAFKGQLGWQTGLNISHRFFQMTHLEDRVEPHLNYFNQDEFRVFFESRYFNNQNAFQETKLLKDTYFCSLVNQIKQRIDSTRRGELLLEIQEVCRPFNSSFKDLKPKISESANYLQETLEESDLEHFPLHESPELYRRLKYKKATLDTLSNLRLQEIDRNNADRFYNYVSLSIYTCAILHAIQGFYSWGWNRQDKL